Protein AF-A0A7S3S268-F1 (afdb_monomer_lite)

pLDDT: mean 83.92, std 12.02, range [47.25, 96.81]

InterPro domains:
  IPR028941 WHIM2 domain [PF15613] (104-173)

Foldseek 3Di:
DVLVVLQVVLLVQLVVCLVVLDLVSLVVSLVSNVVSPQKDWACQPDDPRDHIHIDGDPSSVSSVVSNVVVVVVVVVVVVVVVVVVVVVVVVVVVVVVLVVPPQPPDWLFAAPQRKTWGAGSVCNLWIKIQHHPDPPDGIDIDNDLVVLVVVLVPQPLPDPPDRSVSSSVSSVVSSVVNNVSSVVVVVVVD

Secondary structure (DSSP, 8-state):
-HHHHHHHHHHHHHHHHHHH--HHHHHHHHHHHHHTTSEEEEPPSSTTS-S-EEEE-HHHHHHHHHHHHHHHHHHHHHHHHHHHHHHHHHHHHHHHHHHHS----S-SEE-TT--EEEEETTEEEEEEEEPPTTS---EEEE-SHHHHHHHHHHS---STT-HHHHHHHHHHHHHHHHHHHHHHHHHH--

Radius of gyration: 38.04 Å; chains: 1; bounding box: 72×36×110 Å

Structure (mmCIF, N/CA/C/O backbone):
data_AF-A0A7S3S268-F1
#
_entry.id   AF-A0A7S3S268-F1
#
loop_
_atom_site.group_PDB
_atom_site.id
_atom_site.type_symbol
_atom_site.label_atom_id
_atom_site.label_alt_id
_atom_site.label_comp_id
_atom_site.label_asym_id
_atom_site.label_entity_id
_atom_site.label_seq_id
_atom_site.pdbx_PDB_ins_code
_atom_site.Cartn_x
_atom_site.Cartn_y
_atom_site.Cartn_z
_atom_site.occupancy
_atom_site.B_iso_or_equiv
_atom_site.auth_seq_id
_atom_site.auth_comp_id
_atom_site.auth_asym_id
_atom_site.auth_atom_id
_atom_site.pdbx_PDB_model_num
ATOM 1 N N . GLU A 1 1 ? 35.473 -2.134 -45.781 1.00 65.00 1 GLU A N 1
ATOM 2 C CA . GLU A 1 1 ? 35.892 -2.915 -44.596 1.00 65.00 1 GLU A CA 1
ATOM 3 C C . GLU A 1 1 ? 35.549 -2.265 -43.249 1.00 65.00 1 GLU A C 1
ATOM 5 O O . GLU A 1 1 ? 34.691 -2.787 -42.552 1.00 65.00 1 GLU A O 1
ATOM 10 N N . ALA A 1 2 ? 36.105 -1.102 -42.879 1.00 81.56 2 ALA A N 1
ATOM 11 C CA . ALA A 1 2 ? 35.868 -0.517 -41.543 1.00 81.56 2 ALA A CA 1
ATOM 12 C C . ALA A 1 2 ? 34.413 -0.067 -41.257 1.00 81.56 2 ALA A C 1
ATOM 14 O O . ALA A 1 2 ? 33.985 -0.044 -40.106 1.00 81.56 2 ALA A O 1
ATOM 15 N N . ALA A 1 3 ? 33.636 0.325 -42.273 1.00 82.88 3 ALA A N 1
ATOM 16 C CA . ALA A 1 3 ? 32.219 0.685 -42.104 1.00 82.88 3 ALA A CA 1
ATOM 17 C C . ALA A 1 3 ? 31.322 -0.550 -41.907 1.00 82.88 3 ALA A C 1
ATOM 19 O O . ALA A 1 3 ? 30.447 -0.560 -41.048 1.00 82.88 3 ALA A O 1
ATOM 20 N N . GLU A 1 4 ? 31.599 -1.616 -42.649 1.00 86.69 4 GLU A N 1
ATOM 21 C CA . GLU A 1 4 ? 30.878 -2.886 -42.574 1.00 86.69 4 GLU A CA 1
ATOM 22 C C . GLU A 1 4 ? 31.137 -3.604 -41.245 1.00 86.69 4 GLU A C 1
ATOM 24 O O . GLU A 1 4 ? 30.200 -4.041 -40.584 1.00 86.69 4 GLU A O 1
ATOM 29 N N . GLN A 1 5 ? 32.389 -3.603 -40.773 1.00 90.44 5 GLN A N 1
ATOM 30 C CA . GLN A 1 5 ? 32.728 -4.101 -39.437 1.00 90.44 5 GLN A CA 1
ATOM 31 C C . GLN A 1 5 ? 32.036 -3.306 -38.321 1.00 90.44 5 GLN A C 1
ATOM 33 O O . GLN A 1 5 ? 31.611 -3.893 -37.326 1.00 90.44 5 GLN A O 1
ATOM 38 N N . ARG A 1 6 ? 31.899 -1.978 -38.464 1.00 90.62 6 ARG A N 1
ATOM 39 C CA . ARG A 1 6 ? 31.144 -1.151 -37.505 1.00 90.62 6 ARG A CA 1
ATOM 40 C C . ARG A 1 6 ? 29.665 -1.530 -37.483 1.00 90.62 6 ARG A C 1
ATOM 42 O O . ARG A 1 6 ? 29.115 -1.738 -36.406 1.00 90.62 6 ARG A O 1
ATOM 49 N N . ARG A 1 7 ? 29.057 -1.711 -38.656 1.00 90.88 7 ARG A N 1
ATOM 50 C CA . ARG A 1 7 ? 27.656 -2.128 -38.792 1.00 90.88 7 ARG A CA 1
ATOM 51 C C . ARG A 1 7 ? 27.403 -3.525 -38.213 1.00 90.88 7 ARG A C 1
ATOM 53 O O . ARG A 1 7 ? 26.459 -3.716 -37.453 1.00 90.88 7 ARG A O 1
ATOM 60 N N . ALA A 1 8 ? 28.288 -4.486 -38.479 1.00 92.88 8 ALA A N 1
ATOM 61 C CA . ALA A 1 8 ? 28.198 -5.832 -37.911 1.00 92.88 8 ALA A CA 1
ATOM 62 C C . ALA A 1 8 ? 28.282 -5.820 -36.372 1.00 92.88 8 ALA A C 1
ATOM 64 O O . ALA A 1 8 ? 27.486 -6.476 -35.702 1.00 92.88 8 ALA A O 1
ATOM 65 N N . LYS A 1 9 ? 29.193 -5.018 -35.800 1.00 94.38 9 LYS A N 1
ATOM 66 C CA . LYS A 1 9 ? 29.298 -4.834 -34.342 1.00 94.38 9 LYS A CA 1
ATOM 67 C C . LYS A 1 9 ? 28.040 -4.204 -33.745 1.00 94.38 9 LY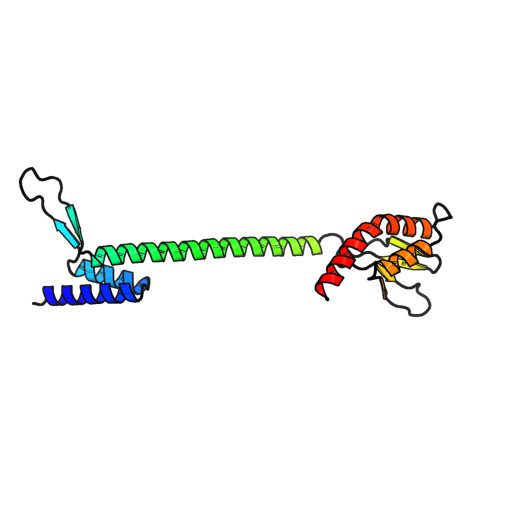S A C 1
ATOM 69 O O . LYS A 1 9 ? 27.576 -4.666 -32.708 1.00 94.38 9 LYS A O 1
ATOM 74 N N . ALA A 1 10 ? 27.479 -3.188 -34.398 1.00 93.25 10 ALA A N 1
ATOM 75 C CA . ALA A 1 10 ? 26.243 -2.554 -33.952 1.00 93.25 10 ALA A CA 1
ATOM 76 C C . ALA A 1 10 ? 25.043 -3.514 -34.0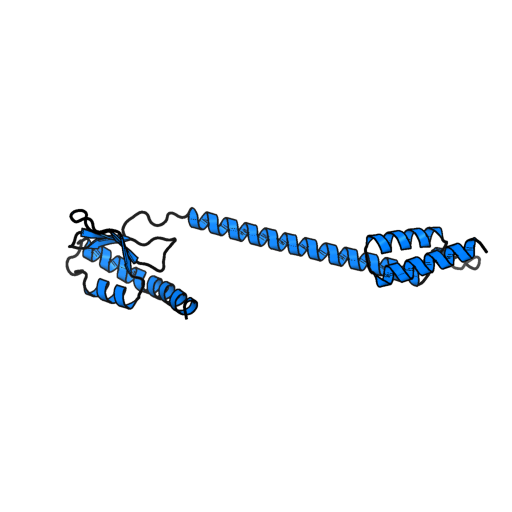13 1.00 93.25 10 ALA A C 1
ATOM 78 O O . ALA A 1 10 ? 24.255 -3.571 -33.074 1.00 93.25 10 ALA A O 1
ATOM 79 N N . THR A 1 11 ? 24.955 -4.333 -35.064 1.00 95.56 11 THR A N 1
ATOM 80 C CA . THR A 1 11 ? 23.927 -5.381 -35.187 1.00 95.56 11 THR A CA 1
ATOM 81 C C . THR A 1 11 ? 24.044 -6.401 -34.054 1.00 95.56 11 THR A C 1
ATOM 83 O O . THR A 1 11 ? 23.059 -6.703 -33.388 1.00 95.56 11 THR A O 1
ATOM 86 N N . ALA A 1 12 ? 25.257 -6.893 -33.777 1.00 95.62 12 ALA A N 1
ATOM 87 C CA . ALA A 1 12 ? 25.496 -7.824 -32.676 1.00 95.62 12 ALA A CA 1
ATOM 88 C C . ALA A 1 12 ? 25.131 -7.212 -31.311 1.00 95.62 12 ALA A C 1
ATOM 90 O O . ALA A 1 12 ? 24.536 -7.891 -30.478 1.00 95.62 12 ALA A O 1
ATOM 91 N N . ALA A 1 13 ? 25.431 -5.925 -31.102 1.00 95.12 13 ALA A N 1
ATOM 92 C CA . ALA A 1 13 ? 25.051 -5.204 -29.890 1.00 95.12 13 ALA A CA 1
ATOM 93 C C . ALA A 1 13 ? 23.525 -5.067 -29.744 1.00 95.12 13 ALA A C 1
ATOM 95 O O . ALA A 1 13 ? 23.011 -5.269 -28.648 1.00 95.12 13 ALA A O 1
ATOM 96 N N . LEU A 1 14 ? 22.794 -4.786 -30.832 1.00 95.56 14 LEU A N 1
ATOM 97 C CA . LEU A 1 14 ? 21.326 -4.744 -30.825 1.00 95.56 14 LEU A CA 1
ATOM 98 C C . LEU A 1 14 ? 20.725 -6.102 -30.457 1.00 95.56 14 LEU A C 1
ATOM 100 O O . LEU A 1 14 ? 19.856 -6.172 -29.593 1.00 95.56 14 LEU A O 1
ATOM 104 N N . LEU A 1 15 ? 21.209 -7.183 -31.074 1.00 96.44 15 LEU A N 1
ATOM 105 C CA . LEU A 1 15 ? 20.720 -8.535 -30.796 1.00 96.44 15 LEU A CA 1
ATOM 106 C C . LEU A 1 15 ? 21.022 -8.972 -29.355 1.00 96.44 15 LEU A C 1
ATOM 108 O O . LEU A 1 15 ? 20.175 -9.591 -28.715 1.00 96.44 15 LEU A O 1
ATOM 112 N N . ALA A 1 16 ? 22.196 -8.615 -28.827 1.00 95.69 16 ALA A N 1
ATOM 113 C CA . ALA A 1 16 ? 22.546 -8.865 -27.431 1.00 95.69 16 ALA A CA 1
ATOM 114 C C . ALA A 1 16 ? 21.671 -8.050 -26.462 1.00 95.69 16 ALA A C 1
ATOM 116 O O . ALA A 1 16 ? 21.170 -8.595 -25.487 1.00 95.69 16 ALA A O 1
ATOM 117 N N . ALA A 1 17 ? 21.421 -6.769 -26.743 1.00 95.31 17 ALA A N 1
ATOM 118 C CA . ALA A 1 17 ? 20.554 -5.944 -25.902 1.00 95.31 17 ALA A CA 1
ATOM 119 C C . ALA A 1 17 ? 19.082 -6.397 -25.947 1.00 95.31 17 ALA A C 1
ATOM 121 O O . ALA A 1 17 ? 18.369 -6.322 -24.949 1.00 95.31 17 ALA A O 1
ATOM 122 N N . LEU A 1 18 ? 18.619 -6.911 -27.091 1.00 95.12 18 LEU A N 1
ATOM 123 C CA . LEU A 1 18 ? 17.275 -7.475 -27.244 1.00 95.12 18 LEU A CA 1
ATOM 124 C C . LEU A 1 18 ? 17.066 -8.765 -26.440 1.00 95.12 18 LEU A C 1
ATOM 126 O O . LEU A 1 18 ? 15.929 -9.057 -26.063 1.00 95.12 18 LEU A O 1
ATOM 130 N N . SER A 1 19 ? 18.128 -9.534 -26.178 1.00 95.12 19 SER A N 1
ATOM 131 C CA . SER A 1 19 ? 18.031 -10.761 -25.381 1.00 95.12 19 SER A CA 1
ATOM 132 C C . SER A 1 19 ? 18.018 -10.486 -23.877 1.00 95.12 19 SER A C 1
ATOM 134 O O . SER A 1 19 ? 17.308 -11.181 -23.153 1.00 95.12 19 SER A O 1
ATOM 136 N N . THR A 1 20 ? 18.737 -9.460 -23.408 1.00 93.25 20 THR A N 1
ATOM 137 C CA . THR A 1 20 ? 18.761 -9.061 -21.988 1.00 93.25 20 THR A CA 1
ATOM 138 C C . THR A 1 20 ? 17.598 -8.150 -21.607 1.00 93.25 20 THR A C 1
ATOM 140 O O . THR A 1 20 ? 17.160 -8.173 -20.461 1.00 93.25 20 THR A O 1
ATOM 143 N N . ARG A 1 21 ? 17.079 -7.368 -22.565 1.00 91.19 21 ARG A N 1
ATOM 144 C CA . ARG A 1 21 ? 15.997 -6.379 -22.388 1.00 91.19 21 ARG A CA 1
ATOM 145 C C . ARG A 1 21 ? 16.255 -5.331 -21.304 1.00 91.19 21 ARG A C 1
ATOM 147 O O . ARG A 1 21 ? 15.328 -4.704 -20.803 1.00 91.19 21 ARG A O 1
ATOM 154 N N . GLU A 1 22 ? 17.511 -5.087 -20.961 1.00 93.94 22 GLU A N 1
ATOM 155 C CA . GLU A 1 22 ? 17.851 -4.042 -20.001 1.00 93.94 22 GLU A CA 1
ATOM 156 C C . GLU A 1 22 ? 17.777 -2.655 -20.658 1.00 93.94 22 GLU A C 1
ATOM 158 O O . GLU A 1 22 ? 18.400 -2.423 -21.698 1.00 93.94 22 GLU A O 1
ATOM 163 N N . GLU A 1 23 ? 17.066 -1.706 -20.031 1.00 92.62 23 GLU A N 1
ATOM 164 C CA . GLU A 1 23 ? 16.844 -0.354 -20.577 1.00 92.62 23 GLU A CA 1
ATOM 165 C C . GLU A 1 23 ? 18.158 0.335 -20.985 1.00 92.62 23 GLU A C 1
ATOM 167 O O . GLU A 1 23 ? 18.275 0.865 -22.093 1.00 92.62 23 GLU A O 1
ATOM 172 N N . GLY A 1 24 ? 19.168 0.296 -20.109 1.00 92.88 24 GLY A N 1
ATOM 173 C CA . GLY A 1 24 ? 20.466 0.923 -20.364 1.00 92.88 24 GLY A CA 1
ATOM 174 C C . GLY A 1 24 ? 21.220 0.290 -21.536 1.00 92.88 24 GLY A C 1
ATOM 175 O O . GLY A 1 24 ? 21.815 1.005 -22.344 1.00 92.88 24 GLY A O 1
ATOM 176 N N . GLN A 1 25 ? 21.156 -1.039 -21.670 1.00 94.62 25 GLN A N 1
ATOM 177 C CA . GLN A 1 25 ? 21.812 -1.763 -22.761 1.00 94.62 25 GLN A CA 1
ATOM 178 C C . GLN A 1 25 ? 21.106 -1.516 -24.099 1.00 94.62 25 GLN A C 1
ATOM 180 O O . GLN A 1 25 ? 21.774 -1.269 -25.103 1.00 94.62 25 GLN A O 1
ATOM 185 N N . LEU A 1 26 ? 19.768 -1.506 -24.110 1.00 95.00 26 LEU A N 1
ATOM 186 C CA . LEU A 1 26 ? 18.964 -1.170 -25.289 1.00 95.00 26 LEU A CA 1
ATOM 187 C C . LEU A 1 26 ? 19.243 0.258 -25.767 1.00 95.00 26 LEU A C 1
ATOM 189 O O . LEU A 1 26 ? 19.517 0.463 -26.948 1.00 95.00 26 LEU A O 1
ATOM 193 N N . ALA A 1 27 ? 19.242 1.241 -24.862 1.00 96.25 27 ALA A N 1
ATOM 194 C CA . ALA A 1 27 ? 19.521 2.634 -25.208 1.00 96.25 27 ALA A CA 1
ATOM 195 C C . ALA A 1 27 ? 20.939 2.823 -25.782 1.00 96.25 27 ALA A C 1
ATOM 197 O O . ALA A 1 27 ? 21.116 3.508 -26.794 1.00 96.25 27 ALA A O 1
ATOM 198 N N . ALA A 1 28 ? 21.945 2.180 -25.179 1.00 95.50 28 ALA A N 1
ATOM 199 C CA . ALA A 1 28 ? 23.322 2.229 -25.664 1.00 95.50 28 ALA A CA 1
ATOM 200 C C . ALA A 1 28 ? 23.479 1.554 -27.040 1.00 95.50 28 ALA A C 1
ATOM 202 O O . ALA A 1 28 ? 24.132 2.109 -27.927 1.00 95.50 28 ALA A O 1
ATOM 203 N N . ALA A 1 29 ? 22.853 0.389 -27.246 1.00 96.12 29 ALA A N 1
ATOM 204 C CA . ALA A 1 29 ? 22.900 -0.337 -28.515 1.00 96.12 29 ALA A CA 1
ATOM 205 C C . ALA A 1 29 ? 22.188 0.416 -29.653 1.00 96.12 29 ALA A C 1
ATOM 207 O O . ALA A 1 29 ? 22.707 0.461 -30.768 1.00 96.12 29 ALA A O 1
ATOM 208 N N . ILE A 1 30 ? 21.049 1.062 -29.372 1.00 96.50 30 ILE A N 1
ATOM 209 C CA . ILE A 1 30 ? 20.330 1.925 -30.326 1.00 96.50 30 ILE A CA 1
ATOM 210 C C . ILE A 1 30 ? 21.212 3.098 -30.765 1.00 96.50 30 ILE A C 1
ATOM 212 O O . ILE A 1 30 ? 21.389 3.307 -31.963 1.00 96.50 30 ILE A O 1
ATOM 216 N N . SER A 1 31 ? 21.822 3.814 -29.815 1.00 96.12 31 SER A N 1
ATOM 217 C CA . SER A 1 31 ? 22.717 4.944 -30.113 1.00 96.12 31 SER A CA 1
ATOM 218 C C . SER A 1 31 ? 23.917 4.516 -30.971 1.00 96.12 31 SER A C 1
ATOM 220 O O . SER A 1 31 ? 24.248 5.152 -31.975 1.00 96.12 31 SER A O 1
ATOM 222 N N . LEU A 1 32 ? 24.524 3.368 -30.644 1.00 94.44 32 LEU A N 1
ATOM 223 C CA . LEU A 1 32 ? 25.610 2.790 -31.436 1.00 94.44 32 LEU A CA 1
ATOM 224 C C . LEU A 1 32 ? 25.163 2.424 -32.863 1.00 94.44 32 LEU A C 1
ATOM 226 O O . LEU A 1 32 ? 25.921 2.625 -33.817 1.00 94.44 32 LEU A O 1
ATOM 230 N N . ALA A 1 33 ? 23.951 1.891 -33.024 1.00 92.94 33 ALA A N 1
ATOM 231 C CA . ALA A 1 33 ? 23.393 1.519 -34.319 1.00 92.94 33 ALA A CA 1
ATOM 232 C C . ALA A 1 33 ? 23.065 2.735 -35.194 1.00 92.94 33 ALA A C 1
ATOM 234 O O . ALA A 1 33 ? 23.399 2.738 -36.382 1.00 92.94 33 ALA A O 1
ATOM 235 N N . GLU A 1 34 ? 22.504 3.796 -34.615 1.00 94.25 34 GLU A N 1
ATOM 236 C CA . GLU A 1 34 ? 22.263 5.065 -35.310 1.00 94.25 34 GLU A CA 1
ATOM 237 C C . GLU A 1 34 ? 23.575 5.679 -35.817 1.00 94.25 34 GLU A C 1
ATOM 239 O O . GLU A 1 34 ? 23.687 6.015 -36.998 1.00 94.25 34 GLU A O 1
ATOM 244 N N . ALA A 1 35 ? 24.616 5.701 -34.977 1.00 92.44 35 ALA A N 1
ATOM 245 C CA . ALA A 1 35 ? 25.960 6.138 -35.365 1.00 92.44 35 ALA A CA 1
ATOM 246 C C . ALA A 1 35 ? 26.630 5.224 -36.415 1.00 92.44 35 ALA A C 1
ATOM 248 O O . ALA A 1 35 ? 27.582 5.630 -37.086 1.00 92.44 35 ALA A O 1
ATOM 249 N N . SER A 1 36 ? 26.135 3.992 -36.571 1.00 92.56 36 SER A N 1
ATOM 250 C CA . SER A 1 36 ? 26.640 2.982 -37.512 1.00 92.56 36 SER A CA 1
ATOM 251 C C . SER A 1 36 ? 25.770 2.828 -38.764 1.00 92.56 36 SER A C 1
ATOM 253 O O . SER A 1 36 ? 25.877 1.815 -39.456 1.00 92.56 36 SER A O 1
ATOM 255 N N . LEU A 1 37 ? 24.941 3.833 -39.080 1.00 89.88 37 LEU A N 1
ATOM 256 C CA . LEU A 1 37 ? 24.119 3.899 -40.296 1.00 89.88 37 LEU A CA 1
ATOM 257 C C . LEU A 1 37 ? 23.054 2.789 -40.395 1.00 89.88 37 LEU A C 1
ATOM 259 O O . LEU A 1 37 ? 22.706 2.347 -41.488 1.00 89.88 37 LEU A O 1
ATOM 263 N N . HIS A 1 38 ? 22.501 2.347 -39.261 1.00 88.88 38 HIS A N 1
ATOM 264 C CA . HIS A 1 38 ? 21.286 1.514 -39.231 1.00 88.88 38 HIS A CA 1
ATOM 265 C C . HIS A 1 38 ? 19.994 2.306 -39.475 1.00 88.88 38 HIS A C 1
ATOM 267 O O . HIS A 1 38 ? 18.898 1.752 -39.412 1.00 88.88 38 HIS A O 1
ATOM 273 N N . THR A 1 39 ? 20.120 3.602 -39.739 1.00 91.81 39 THR A N 1
ATOM 274 C CA . THR A 1 39 ? 19.031 4.515 -40.058 1.00 91.81 39 THR A CA 1
ATOM 275 C C . THR A 1 39 ? 19.506 5.489 -41.127 1.00 91.81 39 THR A C 1
ATOM 277 O O . THR A 1 39 ? 20.698 5.784 -41.228 1.00 91.81 39 THR A O 1
ATOM 280 N N . GLY A 1 40 ? 18.574 6.026 -41.904 1.00 88.25 40 GLY A N 1
ATOM 281 C CA . GLY A 1 40 ? 18.866 7.082 -42.864 1.00 88.25 40 GLY A CA 1
ATOM 282 C C . GLY A 1 40 ? 17.604 7.609 -43.525 1.00 88.25 40 GLY A C 1
ATOM 283 O O . GLY A 1 40 ? 16.492 7.346 -43.069 1.00 88.25 40 GLY A O 1
ATOM 284 N N . VAL A 1 41 ? 17.780 8.346 -44.616 1.00 88.81 41 VAL A N 1
ATOM 285 C CA . VAL A 1 41 ? 16.686 8.864 -45.438 1.00 88.81 41 VAL A CA 1
ATOM 286 C C . VAL A 1 41 ? 16.832 8.274 -46.837 1.00 88.81 41 VAL A C 1
ATOM 288 O O . VAL A 1 41 ? 17.905 8.355 -47.428 1.00 88.81 41 VAL A O 1
ATOM 291 N N . LEU A 1 42 ? 15.777 7.631 -47.336 1.00 82.69 42 LEU A N 1
ATOM 292 C CA . LEU A 1 42 ? 15.684 7.210 -48.730 1.00 82.69 42 LEU A CA 1
ATOM 293 C C . LEU A 1 42 ? 15.280 8.432 -49.551 1.00 82.69 42 LEU A C 1
ATOM 295 O O . LEU A 1 42 ? 14.204 8.999 -49.328 1.00 82.69 42 LEU A O 1
ATOM 299 N N . GLU A 1 43 ? 16.152 8.847 -50.465 1.00 78.88 43 GLU A N 1
ATOM 300 C CA . GLU A 1 43 ? 15.842 9.909 -51.417 1.00 78.88 43 GLU A CA 1
ATOM 301 C C . GLU A 1 43 ? 14.693 9.480 -52.339 1.00 78.88 43 GLU A C 1
ATOM 303 O O . GLU A 1 43 ? 14.503 8.294 -52.625 1.00 78.88 43 GLU A O 1
ATOM 308 N N . ALA A 1 44 ? 13.894 10.455 -52.771 1.00 73.00 44 ALA A N 1
ATOM 309 C CA . ALA A 1 44 ? 12.838 10.226 -53.746 1.00 73.00 44 ALA A CA 1
ATOM 310 C C . ALA A 1 44 ? 13.467 9.696 -55.040 1.00 73.00 44 ALA A C 1
ATOM 312 O O . ALA A 1 44 ? 14.358 10.328 -55.599 1.00 73.00 44 ALA A O 1
ATOM 313 N N . ALA A 1 45 ? 13.020 8.523 -55.493 1.00 67.19 45 ALA A N 1
ATOM 314 C CA . ALA A 1 45 ? 13.684 7.792 -56.569 1.00 67.19 45 ALA A CA 1
ATOM 315 C C . ALA A 1 45 ? 13.690 8.536 -57.921 1.00 67.19 45 ALA A C 1
ATOM 317 O O . ALA A 1 45 ? 14.560 8.258 -58.737 1.00 67.19 45 ALA A O 1
ATOM 318 N N . GLU A 1 46 ? 12.763 9.479 -58.147 1.00 70.31 46 GLU A N 1
ATOM 319 C CA . GLU A 1 46 ? 12.650 10.304 -59.362 1.00 70.31 46 GLU A CA 1
ATOM 320 C C . GLU A 1 46 ? 11.914 11.632 -59.072 1.00 70.31 46 GLU A C 1
ATOM 322 O O . GLU A 1 46 ? 11.176 11.733 -58.082 1.00 70.31 46 GLU A O 1
ATOM 327 N N . GLU A 1 47 ? 12.065 12.635 -59.955 1.00 56.91 47 GLU A N 1
ATOM 328 C CA . GLU A 1 47 ? 11.268 13.875 -59.959 1.00 56.91 47 GLU A CA 1
ATOM 329 C C . GLU A 1 47 ? 9.765 13.538 -60.029 1.00 56.91 47 GLU A C 1
ATOM 331 O O . GLU A 1 47 ? 9.226 13.201 -61.079 1.00 56.91 47 GLU A O 1
ATOM 336 N N . GLY A 1 48 ? 9.087 13.600 -58.877 1.00 64.25 48 GLY A N 1
ATOM 337 C CA . GLY A 1 48 ? 7.661 13.280 -58.726 1.00 64.25 48 GLY A CA 1
ATOM 338 C C . GLY A 1 48 ? 7.354 12.163 -57.722 1.00 64.25 48 GLY A C 1
ATOM 339 O O . GLY A 1 48 ? 6.198 12.001 -57.327 1.00 64.25 48 GLY A O 1
ATOM 340 N N . SER A 1 49 ? 8.362 11.429 -57.239 1.00 61.59 49 SER A N 1
ATOM 341 C CA . SER A 1 49 ? 8.173 10.306 -56.311 1.00 61.59 49 SER A CA 1
ATOM 342 C C . SER A 1 49 ? 8.197 10.728 -54.832 1.00 61.59 49 SER A C 1
ATOM 344 O O . SER A 1 49 ? 9.080 10.339 -54.081 1.00 61.59 49 SER A O 1
ATOM 346 N N . GLY A 1 50 ? 7.201 11.512 -54.400 1.00 69.38 50 GLY A N 1
ATOM 347 C CA . GLY A 1 50 ? 6.899 11.797 -52.983 1.00 69.38 50 GLY A CA 1
ATOM 348 C C . GLY A 1 50 ? 8.025 12.424 -52.130 1.00 69.38 50 GLY A C 1
ATOM 349 O O . GLY A 1 50 ? 9.137 12.652 -52.593 1.00 69.38 50 GLY A O 1
ATOM 350 N N . PRO A 1 51 ? 7.752 12.763 -50.856 1.00 77.31 51 PRO A N 1
ATOM 351 C CA . PRO A 1 51 ? 8.788 13.240 -49.944 1.00 77.31 51 PRO A CA 1
ATOM 352 C C . PRO A 1 51 ? 9.722 12.097 -49.525 1.00 77.31 51 PRO A C 1
ATOM 354 O O . PRO A 1 51 ? 9.290 10.948 -49.385 1.00 77.31 51 PRO A O 1
ATOM 357 N N . ALA A 1 52 ? 10.990 12.435 -49.281 1.00 81.69 52 ALA A N 1
ATOM 358 C CA . ALA A 1 52 ? 12.003 11.511 -48.784 1.00 81.69 52 ALA A CA 1
ATOM 359 C C . ALA A 1 52 ? 11.530 10.808 -47.498 1.00 81.69 52 ALA A C 1
ATOM 361 O O . ALA A 1 52 ? 10.954 11.441 -46.607 1.00 81.69 52 ALA A O 1
ATOM 362 N N . ARG A 1 53 ? 11.743 9.491 -47.409 1.00 83.44 53 ARG A N 1
ATOM 363 C CA . ARG A 1 53 ? 11.212 8.667 -46.310 1.00 83.44 53 ARG A CA 1
ATOM 364 C C . ARG A 1 53 ? 12.338 8.204 -45.391 1.00 83.44 53 ARG A C 1
ATOM 366 O O . ARG A 1 53 ? 13.348 7.709 -45.892 1.00 83.44 53 ARG A O 1
ATOM 373 N N . PRO A 1 54 ? 12.190 8.317 -44.062 1.00 88.62 54 PRO A N 1
ATOM 374 C CA . PRO A 1 54 ? 13.154 7.729 -43.148 1.00 88.62 54 PRO A CA 1
ATOM 375 C C . PRO A 1 54 ? 13.106 6.201 -43.256 1.00 88.62 54 PRO A C 1
ATOM 377 O O . PRO A 1 54 ? 12.031 5.613 -43.375 1.00 88.62 54 PRO A O 1
ATOM 380 N N . TRP A 1 55 ? 14.268 5.561 -43.193 1.00 92.50 55 TRP A N 1
ATOM 381 C CA . TRP A 1 55 ? 14.398 4.109 -43.114 1.00 92.50 55 TRP A CA 1
ATOM 382 C C . TRP A 1 55 ? 15.230 3.725 -41.894 1.00 92.50 55 TRP A C 1
ATOM 384 O O . TRP A 1 55 ? 16.088 4.489 -41.445 1.00 92.50 55 TRP A O 1
ATOM 394 N N . ALA A 1 56 ? 14.976 2.533 -41.368 1.00 92.94 56 ALA A N 1
ATOM 395 C CA . ALA A 1 56 ? 15.742 1.916 -40.297 1.00 92.94 56 ALA A CA 1
ATOM 396 C C . ALA A 1 56 ? 15.785 0.401 -40.519 1.00 92.94 56 ALA A C 1
ATOM 398 O O . ALA A 1 56 ? 14.900 -0.147 -41.173 1.00 92.94 56 ALA A O 1
ATOM 399 N N . THR A 1 57 ? 16.808 -0.269 -39.995 1.00 94.25 57 THR A N 1
ATOM 400 C CA . THR A 1 57 ? 16.864 -1.738 -40.009 1.00 94.25 57 THR A CA 1
ATOM 401 C C . THR A 1 57 ? 15.860 -2.345 -39.030 1.00 94.25 57 THR A C 1
ATOM 403 O O . THR A 1 57 ? 15.559 -1.742 -37.995 1.00 94.25 57 THR A O 1
ATOM 406 N N . ASP A 1 58 ? 15.409 -3.568 -39.303 1.00 94.75 58 ASP A N 1
ATOM 407 C CA . ASP A 1 58 ? 14.430 -4.275 -38.471 1.00 94.75 58 ASP A CA 1
ATOM 408 C C . ASP A 1 58 ? 14.908 -4.447 -37.024 1.00 94.75 58 ASP A C 1
ATOM 410 O O . ASP A 1 58 ? 14.138 -4.248 -36.088 1.00 94.75 58 ASP A O 1
ATOM 414 N N . GLU A 1 59 ? 16.200 -4.710 -36.808 1.00 93.88 59 GLU A N 1
ATOM 415 C CA . GLU A 1 59 ? 16.778 -4.853 -35.467 1.00 93.88 59 GLU A CA 1
ATOM 416 C C . GLU A 1 59 ? 16.731 -3.539 -34.675 1.00 93.88 59 GLU A C 1
ATOM 418 O O . GLU A 1 59 ? 16.528 -3.548 -33.461 1.00 93.88 59 GLU A O 1
ATOM 423 N N . LEU A 1 60 ? 16.885 -2.397 -35.357 1.00 93.88 60 LEU A N 1
ATOM 424 C CA . LEU A 1 60 ? 16.823 -1.074 -34.735 1.00 93.88 60 LEU A CA 1
ATOM 425 C C . LEU A 1 60 ? 15.375 -0.719 -34.379 1.00 93.88 60 LEU A C 1
ATOM 427 O O . LEU A 1 60 ? 15.116 -0.189 -33.299 1.00 93.88 60 LEU A O 1
ATOM 431 N N . LEU A 1 61 ? 14.426 -1.047 -35.260 1.00 95.56 61 LEU A N 1
ATOM 432 C CA . LEU A 1 61 ? 12.995 -0.895 -34.990 1.00 95.56 61 LEU A CA 1
ATOM 433 C C . LEU A 1 61 ? 12.550 -1.784 -33.821 1.00 95.56 61 LEU A C 1
ATOM 435 O O . LEU A 1 61 ? 11.871 -1.303 -32.911 1.00 95.56 61 LEU A O 1
ATOM 439 N N . ALA A 1 62 ? 12.987 -3.046 -33.797 1.00 94.62 62 ALA A N 1
ATOM 440 C CA . ALA A 1 62 ? 12.706 -3.981 -32.713 1.00 94.62 62 ALA A CA 1
ATOM 441 C C . ALA A 1 62 ? 13.282 -3.491 -31.376 1.00 94.62 62 ALA A C 1
ATOM 443 O O . ALA A 1 62 ? 12.572 -3.489 -30.371 1.00 94.62 62 ALA A O 1
ATOM 444 N N . ALA A 1 63 ? 14.533 -3.018 -31.359 1.00 93.75 63 ALA A N 1
ATOM 445 C CA . ALA A 1 63 ? 15.160 -2.487 -30.150 1.00 93.75 63 ALA A CA 1
ATOM 446 C C . ALA A 1 63 ? 14.451 -1.230 -29.625 1.00 93.75 63 ALA A C 1
ATOM 448 O O . ALA A 1 63 ? 14.212 -1.126 -28.422 1.00 93.75 63 ALA A O 1
ATOM 449 N N . ARG A 1 64 ? 14.055 -0.300 -30.507 1.00 96.81 64 ARG A N 1
ATOM 450 C CA . ARG A 1 64 ? 13.269 0.888 -30.124 1.00 96.81 64 ARG A CA 1
ATOM 451 C C . ARG A 1 64 ? 11.919 0.502 -29.521 1.00 96.81 64 ARG A C 1
ATOM 453 O O . ARG A 1 64 ? 11.563 1.000 -28.456 1.00 96.81 64 ARG A O 1
ATOM 460 N N . SER A 1 65 ? 11.205 -0.426 -30.156 1.00 96.44 65 SER A N 1
ATOM 461 C CA . SER A 1 65 ? 9.921 -0.921 -29.649 1.00 96.44 65 SER A CA 1
ATOM 462 C C . SER A 1 65 ? 10.064 -1.606 -28.284 1.00 96.44 65 SER A C 1
ATOM 464 O O . SER A 1 65 ? 9.259 -1.361 -27.383 1.00 96.44 65 SER A O 1
ATOM 466 N N . ALA A 1 66 ? 11.116 -2.412 -28.097 1.00 95.12 66 ALA A N 1
ATOM 467 C CA . ALA A 1 66 ? 11.422 -3.042 -26.815 1.00 95.12 66 ALA A CA 1
ATOM 468 C C . ALA A 1 66 ? 11.720 -1.997 -25.726 1.00 95.12 66 ALA A C 1
ATOM 470 O O . ALA A 1 66 ? 11.147 -2.069 -24.642 1.00 95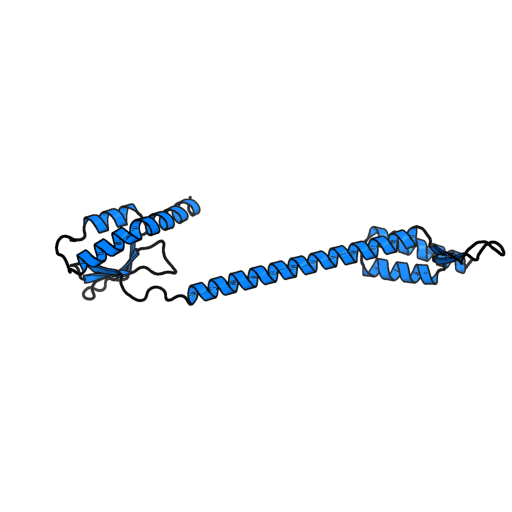.12 66 ALA A O 1
ATOM 471 N N . LEU A 1 67 ? 12.531 -0.978 -26.029 1.00 96.44 67 LEU A N 1
ATOM 472 C CA . LEU A 1 67 ? 12.844 0.109 -25.097 1.00 96.44 67 LEU A CA 1
ATOM 473 C C . LEU A 1 67 ? 11.585 0.871 -24.643 1.00 96.44 67 LEU A C 1
ATOM 475 O O . LEU A 1 67 ? 11.422 1.171 -23.460 1.00 96.44 67 LEU A O 1
ATOM 479 N N . GLU A 1 68 ? 10.668 1.169 -25.564 1.00 96.06 68 GLU A N 1
ATOM 480 C CA . GLU A 1 68 ? 9.386 1.805 -25.236 1.00 96.06 68 GLU A CA 1
ATOM 481 C C . GLU A 1 68 ? 8.471 0.903 -24.397 1.00 96.06 68 GLU A C 1
ATOM 483 O O . GLU A 1 68 ? 7.715 1.391 -23.552 1.00 96.06 68 GLU A O 1
ATOM 488 N N . ALA A 1 69 ? 8.497 -0.411 -24.625 1.00 94.19 69 ALA A N 1
ATOM 489 C CA . ALA A 1 69 ? 7.748 -1.365 -23.816 1.00 94.19 69 ALA A CA 1
ATOM 490 C C . ALA A 1 69 ? 8.275 -1.418 -22.373 1.00 94.19 69 ALA A C 1
ATOM 492 O O . ALA A 1 69 ? 7.468 -1.320 -21.447 1.00 94.19 69 ALA A O 1
ATOM 493 N N . GLU A 1 70 ? 9.597 -1.476 -22.183 1.00 93.88 70 GLU A N 1
ATOM 494 C CA . GLU A 1 70 ? 10.216 -1.493 -20.849 1.00 93.88 70 GLU A CA 1
ATOM 495 C C . GLU A 1 70 ? 9.986 -0.186 -20.081 1.00 93.88 70 GLU A C 1
ATOM 497 O O . GLU A 1 70 ? 9.655 -0.182 -18.897 1.00 93.88 70 GLU A O 1
ATOM 502 N N . ARG A 1 71 ? 10.037 0.965 -20.758 1.00 94.50 71 ARG A N 1
ATOM 503 C CA . ARG A 1 71 ? 9.703 2.243 -20.108 1.00 94.50 71 ARG A CA 1
ATOM 504 C C . ARG A 1 71 ? 8.252 2.300 -19.645 1.00 94.50 71 ARG A C 1
ATOM 506 O O . ARG A 1 71 ? 7.969 2.823 -18.566 1.00 94.50 71 ARG A O 1
ATOM 513 N N . ARG A 1 72 ? 7.323 1.760 -20.442 1.00 93.88 72 ARG A N 1
ATOM 514 C CA . ARG A 1 72 ? 5.902 1.687 -20.071 1.00 93.88 72 ARG A CA 1
ATOM 515 C C . ARG A 1 72 ? 5.658 0.710 -18.925 1.00 93.88 72 ARG A C 1
ATOM 517 O O . ARG A 1 72 ? 4.859 1.029 -18.048 1.00 93.88 72 ARG A O 1
ATOM 524 N N . SER A 1 73 ? 6.323 -0.446 -18.906 1.00 91.12 73 SER A N 1
ATOM 525 C CA . SER A 1 73 ? 6.212 -1.395 -17.790 1.00 91.12 73 SER A CA 1
ATOM 526 C C . SER A 1 73 ? 6.740 -0.766 -16.495 1.00 91.12 73 SER A C 1
ATOM 528 O O . SER A 1 73 ? 6.028 -0.750 -15.492 1.00 91.12 73 SER A O 1
ATOM 530 N N . ALA A 1 74 ? 7.911 -0.124 -16.540 1.00 90.38 74 ALA A N 1
ATOM 531 C CA . ALA A 1 74 ? 8.503 0.566 -15.397 1.00 90.38 74 ALA A CA 1
ATOM 532 C C . ALA A 1 74 ? 7.660 1.752 -14.896 1.00 90.38 74 ALA A C 1
ATOM 534 O O . ALA A 1 74 ? 7.663 2.054 -13.702 1.00 90.38 74 ALA A O 1
ATOM 535 N N . ALA A 1 75 ? 6.949 2.453 -15.785 1.00 91.12 75 ALA A N 1
ATOM 536 C CA . ALA A 1 75 ? 6.016 3.509 -15.396 1.00 91.12 75 ALA A CA 1
ATOM 537 C C . ALA A 1 75 ? 4.800 2.943 -14.643 1.00 91.12 75 ALA A C 1
ATOM 539 O O . ALA A 1 75 ? 4.478 3.444 -13.571 1.00 91.12 75 ALA A O 1
ATOM 540 N N . ARG A 1 76 ? 4.196 1.855 -15.143 1.00 92.25 76 ARG A N 1
ATOM 541 C CA . ARG A 1 76 ? 3.054 1.188 -14.486 1.00 92.25 76 ARG A CA 1
ATOM 542 C C . ARG A 1 76 ? 3.398 0.655 -13.100 1.00 92.25 76 ARG A C 1
ATOM 544 O O . ARG A 1 76 ? 2.592 0.771 -12.188 1.00 92.25 76 ARG A O 1
ATOM 551 N N . VAL A 1 77 ? 4.593 0.084 -12.931 1.00 89.19 77 VAL A N 1
ATOM 552 C CA . VAL A 1 77 ? 5.052 -0.393 -11.615 1.00 89.19 77 VAL A CA 1
ATOM 553 C C . VAL A 1 77 ? 5.183 0.768 -10.628 1.00 89.19 77 VAL A C 1
ATOM 555 O O . VAL A 1 77 ? 4.787 0.634 -9.476 1.00 89.19 77 VAL A O 1
ATOM 558 N N . ARG A 1 78 ? 5.707 1.918 -11.071 1.00 86.62 78 ARG A N 1
ATOM 559 C CA . ARG A 1 78 ? 5.822 3.114 -10.223 1.00 86.62 78 ARG A CA 1
ATOM 560 C C . ARG A 1 78 ? 4.466 3.700 -9.843 1.00 86.62 78 ARG A C 1
ATOM 562 O O . ARG A 1 78 ? 4.305 4.108 -8.702 1.00 86.62 78 ARG A O 1
ATOM 569 N N . GLU A 1 79 ? 3.525 3.733 -10.780 1.00 87.81 79 GLU A N 1
ATOM 570 C CA . GLU A 1 79 ? 2.147 4.171 -10.533 1.00 87.81 79 GLU A CA 1
ATOM 571 C C . GLU A 1 79 ? 1.469 3.271 -9.493 1.00 87.81 79 GLU A C 1
ATOM 573 O O . GLU A 1 79 ? 1.066 3.760 -8.445 1.00 87.81 79 GLU A O 1
ATOM 578 N N . ALA A 1 80 ? 1.500 1.949 -9.696 1.00 86.12 80 ALA A N 1
ATOM 579 C CA . ALA A 1 80 ? 0.933 0.989 -8.749 1.00 86.12 80 ALA A CA 1
ATOM 580 C C . ALA A 1 80 ? 1.582 1.059 -7.354 1.00 86.12 80 ALA A C 1
ATOM 582 O O . ALA A 1 80 ? 0.895 0.944 -6.343 1.00 86.12 80 ALA A O 1
ATOM 583 N N . ALA A 1 81 ? 2.901 1.273 -7.277 1.00 86.56 81 ALA A N 1
ATOM 584 C CA . ALA A 1 81 ? 3.587 1.473 -6.001 1.00 86.56 81 ALA A CA 1
ATOM 585 C C . ALA A 1 81 ? 3.167 2.784 -5.309 1.00 86.56 81 ALA A C 1
ATOM 587 O O . ALA A 1 81 ? 3.094 2.832 -4.083 1.00 86.56 81 ALA A O 1
ATOM 588 N N . GLY A 1 82 ? 2.890 3.839 -6.082 1.00 87.94 82 GLY A N 1
ATOM 589 C CA . GLY A 1 82 ? 2.349 5.099 -5.573 1.00 87.94 82 GLY A CA 1
ATOM 590 C C . GLY A 1 82 ? 0.938 4.937 -5.011 1.00 87.94 82 GLY A C 1
ATOM 591 O O . GLY A 1 82 ? 0.677 5.398 -3.902 1.00 87.94 82 GLY A O 1
ATOM 592 N N . ASP A 1 83 ? 0.070 4.225 -5.731 1.00 81.75 83 ASP A N 1
ATOM 593 C CA . ASP A 1 83 ? -1.293 3.918 -5.283 1.00 81.75 83 ASP A CA 1
ATOM 594 C C . ASP A 1 83 ? -1.278 3.084 -3.995 1.00 81.75 83 ASP A C 1
ATOM 596 O O . ASP A 1 83 ? -1.970 3.411 -3.034 1.00 81.75 83 ASP A O 1
ATOM 600 N N . GLN A 1 84 ? -0.415 2.064 -3.925 1.00 81.25 84 GLN A N 1
ATOM 601 C CA . GLN A 1 84 ? -0.252 1.247 -2.721 1.00 81.25 84 GLN A CA 1
ATOM 602 C C . GLN A 1 84 ? 0.258 2.067 -1.524 1.00 81.25 84 GLN A C 1
ATOM 604 O O . GLN A 1 84 ? -0.185 1.857 -0.396 1.00 81.25 84 GLN A O 1
ATOM 609 N N . ALA A 1 85 ? 1.186 3.002 -1.746 1.00 85.62 85 ALA A N 1
ATOM 610 C CA . ALA A 1 85 ? 1.669 3.888 -0.689 1.00 85.62 85 ALA A CA 1
ATOM 611 C C . ALA A 1 85 ? 0.572 4.850 -0.198 1.00 85.62 85 ALA A C 1
ATOM 613 O O . ALA A 1 85 ? 0.493 5.122 0.999 1.00 85.62 85 ALA A O 1
ATOM 614 N N . ALA A 1 86 ? -0.284 5.342 -1.100 1.00 81.50 86 ALA A N 1
ATOM 615 C CA . ALA A 1 86 ? -1.426 6.177 -0.741 1.00 81.50 86 ALA A CA 1
ATOM 616 C C . ALA A 1 86 ? -2.464 5.395 0.082 1.00 81.50 86 ALA A C 1
ATOM 618 O O . ALA A 1 86 ? -2.907 5.887 1.117 1.00 81.50 86 ALA A O 1
ATOM 619 N N . GLU A 1 87 ? -2.782 4.162 -0.322 1.00 82.69 87 GLU A N 1
ATOM 620 C CA . GLU A 1 87 ? -3.687 3.271 0.415 1.00 82.69 87 GLU A CA 1
ATOM 621 C C . GLU A 1 87 ? -3.146 2.948 1.818 1.00 82.69 87 GLU A C 1
ATOM 623 O O . GLU A 1 87 ? -3.881 3.008 2.803 1.00 82.69 87 GLU A O 1
ATOM 628 N N . GLN A 1 88 ? -1.842 2.676 1.941 1.00 77.44 88 GLN A N 1
ATOM 629 C CA . GLN A 1 88 ? -1.199 2.468 3.242 1.00 77.44 88 GLN A CA 1
ATOM 630 C C . GLN A 1 88 ? -1.257 3.714 4.129 1.00 77.44 88 GLN A C 1
ATOM 632 O O . GLN A 1 88 ? -1.549 3.594 5.317 1.00 77.44 88 GLN A O 1
ATOM 637 N N . ALA A 1 89 ? -1.013 4.901 3.569 1.00 82.56 89 ALA A N 1
ATOM 638 C CA . ALA A 1 89 ? -1.094 6.151 4.318 1.00 82.56 89 ALA A CA 1
ATOM 639 C C . ALA A 1 89 ? -2.527 6.446 4.796 1.00 82.56 89 ALA A C 1
ATOM 641 O O . ALA A 1 89 ? -2.715 6.907 5.920 1.00 82.56 89 ALA A O 1
ATOM 642 N N . GLU A 1 90 ? -3.541 6.153 3.976 1.00 77.56 90 GLU A N 1
ATOM 643 C CA . GLU A 1 90 ? -4.951 6.287 4.359 1.00 77.56 90 GLU A CA 1
ATOM 644 C C . GLU A 1 90 ? -5.335 5.287 5.461 1.00 77.56 90 GLU A C 1
ATOM 646 O O . GLU A 1 90 ? -5.994 5.660 6.433 1.00 77.56 90 GLU A O 1
ATOM 651 N N . ALA A 1 91 ? -4.864 4.039 5.368 1.00 72.12 91 ALA A N 1
ATOM 652 C CA . ALA A 1 91 ? -5.066 3.036 6.410 1.00 72.12 91 ALA A CA 1
ATOM 653 C C . ALA A 1 91 ? -4.393 3.434 7.736 1.00 72.12 91 ALA A C 1
ATOM 655 O O . ALA A 1 91 ? -5.009 3.322 8.797 1.00 72.12 91 ALA A O 1
ATOM 656 N N . GLU A 1 92 ? -3.158 3.939 7.692 1.00 78.12 92 GLU A N 1
ATOM 657 C CA . GLU A 1 92 ? -2.438 4.408 8.881 1.00 78.12 92 GLU A CA 1
ATOM 658 C C . GLU A 1 92 ? -3.126 5.625 9.517 1.00 78.12 92 GLU A C 1
ATOM 660 O O . GLU A 1 92 ? -3.314 5.656 10.734 1.00 78.12 92 GLU A O 1
ATOM 665 N N . ALA A 1 93 ? -3.581 6.584 8.705 1.00 72.75 93 ALA A N 1
ATOM 666 C CA . ALA A 1 93 ? -4.371 7.715 9.183 1.00 72.75 93 ALA A CA 1
ATOM 667 C C . ALA A 1 93 ? -5.684 7.252 9.838 1.00 72.75 93 ALA A C 1
ATOM 669 O O . ALA A 1 93 ? -6.037 7.728 10.914 1.00 72.75 93 ALA A O 1
ATOM 670 N N . SER A 1 94 ? -6.370 6.267 9.249 1.00 66.19 94 SER A N 1
ATOM 671 C CA . SER A 1 94 ? -7.594 5.698 9.822 1.00 66.19 94 SER A CA 1
ATOM 672 C C . SER A 1 94 ? -7.357 5.010 11.171 1.00 66.19 94 SER A C 1
ATOM 674 O O . SER A 1 94 ? -8.200 5.111 12.065 1.00 66.19 94 SER A O 1
ATOM 676 N N . LEU A 1 95 ? -6.218 4.333 11.351 1.00 66.31 95 LEU A N 1
ATOM 677 C CA . LEU A 1 95 ? -5.836 3.738 12.637 1.00 66.31 95 LEU A CA 1
ATOM 678 C C . LEU A 1 95 ? -5.527 4.814 13.689 1.00 66.31 95 LEU A C 1
ATOM 680 O O . LEU A 1 95 ? -6.000 4.714 14.819 1.00 66.31 95 LEU A O 1
ATOM 684 N N . GLN A 1 96 ? -4.810 5.876 13.314 1.00 68.75 96 GLN A N 1
ATOM 685 C CA . GLN A 1 96 ? -4.537 7.005 14.212 1.00 68.75 96 GLN A CA 1
ATOM 686 C C . GLN A 1 96 ? -5.821 7.740 14.627 1.00 68.75 96 GLN A C 1
ATOM 688 O O . GLN A 1 96 ? -5.971 8.114 15.792 1.00 68.75 96 GLN A O 1
ATOM 693 N N . ASP A 1 97 ? -6.775 7.901 13.708 1.00 64.19 97 ASP A N 1
ATOM 694 C CA . ASP A 1 97 ? -8.086 8.480 14.007 1.00 64.19 97 ASP A CA 1
ATOM 695 C C . ASP A 1 97 ? -8.900 7.593 14.962 1.00 64.19 97 ASP A C 1
ATOM 697 O O . ASP A 1 97 ? -9.614 8.109 15.824 1.00 64.19 97 ASP A O 1
ATOM 701 N N . GLN A 1 98 ? -8.775 6.264 14.865 1.00 58.06 98 GLN A N 1
ATOM 702 C CA . GLN A 1 98 ? -9.406 5.331 15.807 1.00 58.06 98 GLN A CA 1
ATOM 703 C C . GLN A 1 98 ? -8.810 5.425 17.216 1.00 58.06 98 GLN A C 1
ATOM 705 O O . GLN A 1 98 ? -9.572 5.411 18.184 1.00 58.06 98 GLN A O 1
ATOM 710 N N . ASP A 1 99 ? -7.494 5.601 17.338 1.00 56.56 99 ASP A N 1
ATOM 711 C CA . ASP A 1 99 ? -6.829 5.854 18.624 1.00 56.56 99 ASP A CA 1
ATOM 712 C C . ASP A 1 99 ? -7.215 7.221 19.223 1.00 56.56 99 ASP A C 1
ATOM 714 O O . ASP A 1 99 ? -7.225 7.397 20.445 1.00 56.56 99 ASP A O 1
ATOM 718 N N . ALA A 1 100 ? -7.563 8.194 18.374 1.00 54.88 100 ALA A N 1
ATOM 719 C CA . ALA A 1 100 ? -8.006 9.528 18.777 1.00 54.88 100 ALA A CA 1
ATOM 720 C C . ALA A 1 100 ? -9.510 9.615 19.112 1.00 54.88 100 ALA A C 1
ATOM 722 O O . ALA A 1 100 ? -9.949 10.601 19.720 1.00 54.88 100 ALA A O 1
ATOM 723 N N . LEU A 1 101 ? -10.320 8.609 18.757 1.00 47.25 101 LEU A N 1
ATOM 724 C CA . LEU A 1 101 ? -11.711 8.541 19.199 1.00 47.25 101 LEU A CA 1
ATOM 725 C C . LEU A 1 101 ? -11.736 8.320 20.717 1.00 47.25 101 LEU A C 1
ATOM 727 O O . LEU A 1 101 ? -11.059 7.427 21.218 1.00 47.25 101 LEU A O 1
ATOM 731 N N . PRO A 1 102 ? -12.533 9.084 21.486 1.00 49.44 102 PRO A N 1
ATOM 732 C CA . PRO A 1 102 ? -12.588 8.927 22.931 1.00 49.44 102 PRO A CA 1
ATOM 733 C C . PRO A 1 102 ? -13.082 7.519 23.276 1.00 49.44 102 PRO A C 1
ATOM 735 O O . PRO A 1 102 ? -14.282 7.232 23.239 1.00 49.44 102 PRO A O 1
ATOM 738 N N . CYS A 1 103 ? -12.138 6.645 23.629 1.00 53.88 103 CYS A N 1
ATOM 739 C CA . CYS A 1 103 ? -12.344 5.344 24.247 1.00 53.88 103 CYS A CA 1
ATOM 740 C C . CYS A 1 103 ? -13.249 5.583 25.457 1.00 53.88 103 CYS A C 1
ATOM 742 O O . CYS A 1 103 ? -12.764 6.090 26.461 1.00 53.88 103 CYS A O 1
ATOM 744 N N . ARG A 1 104 ? -14.568 5.361 25.330 1.00 52.41 104 ARG A N 1
ATOM 745 C CA . ARG A 1 104 ? -15.601 5.838 26.272 1.00 52.41 104 ARG A CA 1
ATOM 746 C C . ARG A 1 104 ? -15.114 5.860 27.726 1.00 52.41 104 ARG A C 1
ATOM 748 O O . ARG A 1 104 ? -15.044 4.839 28.396 1.00 52.41 104 ARG A O 1
ATOM 755 N N . ILE A 1 105 ? -14.822 7.072 28.190 1.00 58.06 105 ILE A N 1
ATOM 756 C CA . ILE A 1 105 ? -14.164 7.370 29.470 1.00 58.06 105 ILE A CA 1
ATOM 757 C C . ILE A 1 105 ? -15.158 7.243 30.642 1.00 58.06 105 ILE A C 1
ATOM 759 O O . ILE A 1 105 ? -14.785 7.341 31.807 1.00 58.06 105 ILE A O 1
ATOM 763 N N . SER A 1 106 ? -16.447 7.016 30.361 1.00 69.69 106 SER A N 1
ATOM 764 C CA . SER A 1 106 ? -17.470 6.856 31.394 1.00 69.69 106 SER A CA 1
ATOM 765 C C . SER A 1 106 ? -17.815 5.386 31.630 1.00 69.69 106 SER A C 1
ATOM 767 O O . SER A 1 106 ? -18.100 4.669 30.665 1.00 69.69 106 SER A O 1
ATOM 769 N N . PRO A 1 107 ? -17.860 4.949 32.900 1.00 88.12 107 PRO A N 1
ATOM 770 C CA . PRO A 1 107 ? -18.290 3.603 33.238 1.00 88.12 107 PRO A CA 1
ATOM 771 C C . PRO A 1 107 ? -19.734 3.371 32.781 1.00 88.12 107 PRO A C 1
ATOM 773 O O . PRO A 1 107 ? -20.573 4.272 32.833 1.00 88.12 107 PRO A O 1
ATOM 776 N N . LEU A 1 108 ? -20.040 2.144 32.354 1.00 89.62 108 LEU A N 1
ATOM 777 C CA . LEU A 1 108 ? -21.405 1.723 32.017 1.00 89.62 108 LEU A CA 1
ATOM 778 C C . LEU A 1 108 ? -22.330 1.771 33.237 1.00 89.62 108 LEU A C 1
ATOM 780 O O . LEU A 1 108 ? -23.541 1.935 33.096 1.00 89.62 108 LEU A O 1
ATOM 784 N N . GLY A 1 109 ? -21.748 1.598 34.420 1.00 91.38 109 GLY A N 1
ATOM 785 C CA . GLY A 1 109 ? -22.423 1.613 35.703 1.00 91.38 109 GLY A CA 1
ATOM 786 C C . GLY A 1 109 ? -21.682 0.748 36.711 1.00 91.38 109 GLY A C 1
ATOM 787 O O . GLY A 1 109 ? -20.659 0.132 36.393 1.00 91.38 109 GLY A O 1
ATOM 788 N N . SER A 1 110 ? -22.235 0.685 37.914 1.00 91.81 110 SER A N 1
ATOM 789 C CA . SER A 1 110 ? -21.730 -0.165 38.985 1.00 91.81 110 SER A CA 1
ATOM 790 C C . SER A 1 110 ? -22.827 -1.096 39.480 1.00 91.81 110 SER A C 1
ATOM 792 O O . SER A 1 110 ? -24.014 -0.780 39.365 1.00 91.81 110 SER A O 1
ATOM 794 N N . ASP A 1 111 ? -22.434 -2.247 40.015 1.00 91.88 111 ASP A N 1
ATOM 795 C CA . ASP A 1 111 ? -23.368 -3.150 40.680 1.00 91.88 111 ASP A CA 1
ATOM 796 C C . ASP A 1 111 ? -23.520 -2.839 42.178 1.00 91.88 111 ASP A C 1
ATOM 798 O O . ASP A 1 111 ? -22.822 -1.997 42.745 1.00 91.88 111 ASP A O 1
ATOM 802 N N . GLY A 1 112 ? -24.422 -3.548 42.850 1.00 87.44 112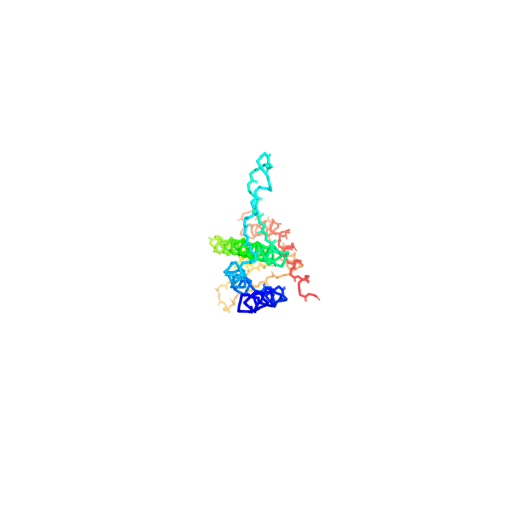 GLY A N 1
ATOM 803 C CA . GLY A 1 112 ? -24.679 -3.444 44.284 1.00 87.44 112 GLY A CA 1
ATOM 804 C C . GLY A 1 112 ? -23.527 -3.952 45.152 1.00 87.44 112 GLY A C 1
ATOM 805 O O . GLY A 1 112 ? -23.562 -3.785 46.368 1.00 87.44 112 GLY A O 1
ATOM 806 N N . LYS A 1 113 ? -22.492 -4.547 44.544 1.00 87.81 113 LYS A N 1
ATOM 807 C CA . LYS A 1 113 ? -21.225 -4.898 45.200 1.00 87.81 113 LYS A CA 1
ATOM 808 C C . LYS A 1 113 ? -20.151 -3.823 45.006 1.00 87.81 113 LYS A C 1
ATOM 810 O O . LYS A 1 113 ? -19.033 -4.017 45.472 1.00 87.81 113 LYS A O 1
ATOM 815 N N . GLY A 1 114 ? -20.466 -2.719 44.326 1.00 88.12 114 GLY A N 1
ATOM 816 C CA . GLY A 1 114 ? -19.540 -1.622 44.046 1.00 88.12 114 GLY A CA 1
ATOM 817 C C . GLY A 1 114 ? -18.559 -1.896 42.904 1.00 88.12 114 GLY A C 1
ATOM 818 O O . GLY A 1 114 ? -17.605 -1.141 42.739 1.00 88.12 114 GLY A O 1
ATOM 819 N N . ARG A 1 115 ? -18.755 -2.961 42.117 1.00 91.31 115 ARG A N 1
ATOM 820 C CA . ARG A 1 115 ? -17.925 -3.254 40.940 1.00 91.31 115 ARG A CA 1
ATOM 821 C C . ARG A 1 115 ? -18.333 -2.345 39.797 1.00 91.31 115 ARG A C 1
ATOM 823 O O . ARG A 1 115 ? -19.521 -2.254 39.499 1.00 91.31 115 ARG A O 1
ATOM 830 N N . THR A 1 116 ? -17.365 -1.739 39.125 1.00 91.56 116 THR A N 1
ATOM 831 C CA . THR A 1 116 ? -17.612 -0.795 38.029 1.00 91.56 116 THR A CA 1
ATOM 832 C C . THR A 1 116 ? -17.315 -1.449 36.688 1.00 91.56 116 THR A C 1
ATOM 834 O O . THR A 1 116 ? -16.277 -2.084 36.515 1.00 91.56 116 THR A O 1
ATOM 837 N N . TYR A 1 117 ? -18.240 -1.310 35.743 1.00 91.94 117 TYR A N 1
ATOM 838 C CA . TYR A 1 117 ? -18.196 -1.983 34.449 1.00 91.94 117 TYR A CA 1
ATOM 839 C C . TYR A 1 117 ? -17.826 -1.005 33.340 1.00 91.94 117 TYR A C 1
ATOM 841 O O . TYR A 1 117 ? -18.370 0.098 33.261 1.00 91.94 117 TYR A O 1
ATOM 849 N N . TRP A 1 118 ? -16.934 -1.436 32.454 1.00 90.88 118 TRP A N 1
ATOM 850 C CA . TRP A 1 118 ? -16.312 -0.607 31.428 1.00 90.88 118 TRP A CA 1
ATOM 851 C C . TRP A 1 118 ? -16.382 -1.290 30.065 1.00 90.88 118 TRP A C 1
ATOM 853 O O . TRP A 1 118 ? -16.298 -2.514 29.964 1.00 90.88 118 TRP A O 1
ATOM 863 N N . LEU A 1 119 ? -16.516 -0.485 29.012 1.00 86.50 119 LEU A N 1
ATOM 864 C CA . LEU A 1 119 ? -16.401 -0.937 27.630 1.00 86.50 119 LEU A CA 1
ATOM 865 C C . LEU A 1 119 ? -15.440 -0.003 26.904 1.00 86.50 119 LEU A C 1
ATOM 867 O O . LEU A 1 119 ? -15.731 1.185 26.749 1.00 86.50 119 LEU A O 1
ATOM 871 N N . PHE A 1 120 ? -14.302 -0.545 26.488 1.00 82.62 120 PHE A N 1
ATOM 872 C CA . PHE A 1 120 ? -13.273 0.212 25.792 1.00 82.62 120 PHE A CA 1
ATOM 873 C C . PHE A 1 120 ? -13.485 0.095 24.286 1.00 82.62 120 PHE A C 1
ATOM 875 O O . PHE A 1 120 ? -13.778 -0.983 23.782 1.00 82.62 120 PHE A O 1
ATOM 882 N N . GLY A 1 121 ? -13.348 1.207 23.560 1.00 74.62 121 GLY A N 1
ATOM 883 C CA . GLY A 1 121 ? -13.462 1.197 22.096 1.00 74.62 121 GLY A CA 1
ATOM 884 C C . GLY A 1 121 ? -12.407 0.301 21.445 1.00 74.62 121 GLY A C 1
ATOM 885 O O . GLY A 1 121 ? -12.742 -0.489 20.572 1.00 74.62 121 GLY A O 1
ATOM 886 N N . ALA A 1 122 ? -11.175 0.361 21.957 1.00 74.19 122 ALA A N 1
ATOM 887 C CA . ALA A 1 122 ? -10.054 -0.468 21.518 1.00 74.19 122 ALA A CA 1
ATOM 888 C C . ALA A 1 122 ? -10.201 -1.966 21.861 1.00 74.19 122 ALA A C 1
ATOM 890 O O . ALA A 1 122 ? -9.454 -2.782 21.340 1.00 74.19 122 ALA A O 1
ATOM 891 N N . ASP A 1 123 ? -11.141 -2.332 22.740 1.00 78.88 123 ASP A N 1
ATOM 892 C CA . ASP A 1 123 ? -11.384 -3.717 23.157 1.00 78.88 123 ASP A CA 1
ATOM 893 C C . ASP A 1 123 ? -12.895 -3.966 23.261 1.00 78.88 123 ASP A C 1
ATOM 895 O O . ASP A 1 123 ? -13.473 -4.183 24.331 1.00 78.88 123 ASP A O 1
ATOM 899 N N . ALA A 1 124 ? -13.560 -3.835 22.111 1.00 78.44 124 ALA A N 1
ATOM 900 C CA . ALA A 1 124 ? -15.009 -3.959 22.000 1.00 78.44 124 ALA A CA 1
ATOM 901 C C . ALA A 1 124 ? -15.509 -5.408 22.151 1.00 78.44 124 ALA A C 1
ATOM 903 O O . ALA A 1 124 ? -16.716 -5.615 22.295 1.00 78.44 124 ALA A O 1
ATOM 904 N N . SER A 1 125 ? -14.614 -6.400 22.144 1.00 83.81 125 SER A N 1
ATOM 905 C CA . SER A 1 125 ? -14.941 -7.812 22.360 1.00 83.81 125 SER A CA 1
ATOM 906 C C . SER A 1 125 ? -15.015 -8.179 23.841 1.00 83.81 125 SER A C 1
ATOM 908 O O . SER A 1 125 ? -15.479 -9.270 24.172 1.00 83.81 125 SER A O 1
ATOM 910 N N . ARG A 1 126 ? -14.630 -7.283 24.762 1.00 89.19 126 ARG A N 1
ATOM 911 C CA . ARG A 1 126 ? -14.583 -7.581 26.200 1.00 89.19 126 ARG A CA 1
ATOM 912 C C . ARG A 1 126 ? -15.353 -6.569 27.034 1.00 89.19 126 ARG A C 1
ATOM 914 O O . ARG A 1 126 ? -15.300 -5.358 26.841 1.00 89.19 126 ARG A O 1
ATOM 921 N N . LEU A 1 127 ? -16.063 -7.085 28.036 1.00 90.25 127 LEU A N 1
ATOM 922 C CA . LEU A 1 127 ? -16.640 -6.263 29.099 1.00 90.25 127 LEU A CA 1
ATOM 923 C C . LEU A 1 127 ? -15.696 -6.276 30.298 1.00 90.25 127 LEU A C 1
ATOM 925 O O . LEU A 1 127 ? -15.562 -7.306 30.959 1.00 90.25 127 LEU A O 1
ATOM 929 N N . TRP A 1 128 ? -15.084 -5.136 30.596 1.00 91.44 128 TRP A N 1
ATOM 930 C CA . TRP A 1 128 ? -14.125 -4.990 31.685 1.00 91.44 128 TRP A CA 1
ATOM 931 C C . TRP A 1 128 ? -14.818 -4.655 33.004 1.00 91.44 128 TRP A C 1
ATOM 933 O O . TRP A 1 128 ? -15.850 -3.984 33.038 1.00 91.44 128 TRP A O 1
ATOM 943 N N . VAL A 1 129 ? -14.247 -5.131 34.106 1.00 92.12 129 VAL A N 1
ATOM 944 C CA . VAL A 1 129 ? -14.763 -4.949 35.462 1.00 92.12 129 VAL A CA 1
ATOM 945 C C . VAL A 1 129 ? -13.631 -4.523 36.380 1.00 92.12 129 VAL A C 1
ATOM 947 O O . VAL A 1 129 ? -12.603 -5.193 36.465 1.00 92.12 129 VAL A O 1
ATOM 950 N N . GLN A 1 130 ? -13.860 -3.438 37.106 1.00 91.19 130 GLN A N 1
ATOM 951 C CA . GLN A 1 130 ? -13.009 -2.958 38.183 1.00 91.19 130 GLN A CA 1
ATOM 952 C C . GLN A 1 130 ? -13.635 -3.351 39.528 1.00 91.19 130 GLN A C 1
ATOM 954 O O . GLN A 1 130 ? -14.831 -3.126 39.743 1.00 91.19 130 GLN A O 1
ATOM 959 N N . GLY A 1 131 ? -12.854 -3.971 40.416 1.00 88.38 131 GLY A N 1
ATOM 960 C CA . GLY A 1 131 ? -13.300 -4.329 41.766 1.00 88.38 131 GLY A CA 1
ATOM 961 C C . GLY A 1 131 ? -13.617 -3.110 42.643 1.00 88.38 131 GLY A C 1
ATOM 962 O O . GLY A 1 131 ? -13.120 -2.015 42.392 1.00 88.38 131 GLY A O 1
ATOM 963 N N . ALA A 1 132 ? -14.437 -3.303 43.680 1.00 81.50 132 ALA A N 1
ATOM 964 C CA . ALA A 1 132 ? -14.688 -2.277 44.692 1.00 81.50 132 ALA A CA 1
ATOM 965 C C . ALA A 1 132 ? -13.447 -2.122 45.591 1.00 81.50 132 ALA A C 1
ATOM 967 O O . ALA A 1 132 ? -12.958 -3.109 46.147 1.00 81.50 132 ALA A O 1
ATOM 968 N N . GLU A 1 133 ? -12.913 -0.905 45.709 1.00 66.88 133 GLU A N 1
ATOM 969 C CA . GLU A 1 133 ? -11.703 -0.609 46.486 1.00 66.88 133 GLU A CA 1
ATOM 970 C C . GLU A 1 133 ? -11.929 -0.842 47.991 1.00 66.88 133 GLU A C 1
ATOM 972 O O . GLU A 1 133 ? -12.428 0.024 48.704 1.00 66.88 133 GLU A O 1
ATOM 977 N N . ALA A 1 134 ? -11.558 -2.029 48.476 1.00 58.78 134 ALA A N 1
ATOM 978 C CA . ALA A 1 134 ? -11.335 -2.304 49.900 1.00 58.78 134 ALA A CA 1
ATOM 979 C C . ALA A 1 134 ? -10.347 -3.466 50.133 1.00 58.78 134 ALA A C 1
ATOM 981 O O . ALA A 1 134 ? -9.532 -3.379 51.044 1.00 58.78 134 ALA A O 1
ATOM 982 N N . ASP A 1 135 ? -10.334 -4.495 49.271 1.00 55.22 135 ASP A N 1
ATOM 983 C CA . ASP A 1 135 ? -9.597 -5.754 49.525 1.00 55.22 135 ASP A CA 1
ATOM 984 C C . ASP A 1 135 ? -8.530 -6.120 48.464 1.00 55.22 135 ASP A C 1
ATOM 986 O O . ASP A 1 135 ? -8.165 -7.285 48.304 1.00 55.22 135 ASP A O 1
ATOM 990 N N . GLY A 1 136 ? -8.008 -5.151 47.702 1.00 54.62 136 GLY A N 1
ATOM 991 C CA . GLY A 1 136 ? -6.881 -5.392 46.781 1.00 54.62 136 GLY A CA 1
ATOM 992 C C . GLY A 1 136 ? -7.211 -6.190 45.509 1.00 54.62 136 GLY A C 1
ATOM 993 O O . GLY A 1 136 ? -6.317 -6.775 44.898 1.00 54.62 136 GLY A O 1
ATOM 994 N N . TRP A 1 137 ? -8.476 -6.225 45.085 1.00 59.72 137 TRP A N 1
ATOM 995 C CA . TRP A 1 137 ? -8.873 -6.851 43.819 1.00 59.72 137 TRP A CA 1
ATOM 996 C C . TRP A 1 137 ? -8.656 -5.926 42.614 1.00 59.72 137 TRP A C 1
ATOM 998 O O . TRP A 1 137 ? -9.056 -4.765 42.629 1.00 59.72 137 TRP A O 1
ATOM 1008 N N . GLY A 1 138 ? -8.026 -6.471 41.568 1.00 80.62 138 GLY A N 1
ATOM 1009 C CA . GLY A 1 138 ? -7.688 -5.773 40.325 1.00 80.62 138 GLY A CA 1
ATOM 1010 C C . GLY A 1 138 ? -8.779 -5.810 39.246 1.00 80.62 138 GLY A C 1
ATOM 1011 O O . GLY A 1 138 ? -9.972 -5.921 39.528 1.00 80.62 138 GLY A O 1
ATOM 1012 N N . TRP A 1 139 ? -8.342 -5.703 37.990 1.00 88.94 139 TRP A N 1
ATOM 1013 C CA . TRP A 1 139 ? -9.189 -5.751 36.798 1.00 88.94 139 TRP A CA 1
ATOM 1014 C C . TRP A 1 139 ? -9.537 -7.189 36.397 1.00 88.94 139 TRP A C 1
ATOM 1016 O O . TRP A 1 139 ? -8.706 -8.091 36.487 1.00 88.94 139 TRP A O 1
ATOM 1026 N N . ALA A 1 140 ? -10.755 -7.387 35.900 1.00 91.19 140 ALA A N 1
ATOM 1027 C CA . ALA A 1 140 ? -11.211 -8.623 35.268 1.00 91.19 140 ALA A CA 1
ATOM 1028 C C . ALA A 1 140 ? -12.010 -8.303 33.998 1.00 91.19 140 ALA A C 1
ATOM 1030 O O . ALA A 1 140 ? -12.382 -7.153 33.769 1.00 91.19 140 ALA A O 1
ATOM 1031 N N . PHE A 1 141 ? -12.310 -9.313 33.182 1.00 92.38 141 PHE A N 1
ATOM 1032 C CA . PHE A 1 141 ? -13.147 -9.134 31.998 1.00 92.38 141 PHE A CA 1
ATOM 1033 C C . PHE A 1 141 ? -14.040 -10.345 31.713 1.00 92.38 141 PHE A C 1
ATOM 1035 O O . PHE A 1 141 ? -13.764 -11.469 32.140 1.00 92.38 141 PHE A O 1
ATOM 1042 N N . TYR A 1 142 ? -15.111 -10.102 30.961 1.00 91.62 142 TYR A N 1
ATOM 1043 C CA . TYR A 1 142 ? -15.934 -11.128 30.333 1.00 91.62 142 TYR A CA 1
ATOM 1044 C C . TYR A 1 142 ? -15.673 -11.133 28.831 1.00 91.62 142 TYR A C 1
ATOM 1046 O O . TYR A 1 142 ? -15.906 -10.122 28.171 1.00 91.62 142 TYR A O 1
ATOM 1054 N N . SER A 1 143 ? -15.239 -12.277 28.307 1.00 90.19 143 SER A N 1
ATOM 1055 C CA . SER A 1 143 ? -14.979 -12.485 26.875 1.00 90.19 143 SER A CA 1
ATOM 1056 C C . SER A 1 143 ? -15.985 -13.422 26.207 1.00 90.19 143 SER A C 1
ATOM 1058 O O . SER A 1 143 ? -15.949 -13.596 24.999 1.00 90.19 143 SER A O 1
ATOM 1060 N N . LYS A 1 144 ? -16.891 -14.053 26.974 1.00 90.25 144 LYS A N 1
ATOM 1061 C CA . LYS A 1 144 ? -17.833 -15.043 26.428 1.00 90.25 144 LYS A CA 1
ATOM 1062 C C . LYS A 1 144 ? -19.284 -14.566 26.496 1.00 90.25 144 LYS A C 1
ATOM 1064 O O . LYS A 1 144 ? -19.748 -14.212 27.589 1.00 90.25 144 LYS A O 1
ATOM 1069 N N . PRO A 1 145 ? -20.081 -14.727 25.420 1.00 88.31 145 PRO A N 1
ATOM 1070 C CA . PRO A 1 145 ? -21.510 -14.403 25.411 1.00 88.31 145 PRO A CA 1
ATOM 1071 C C . PRO A 1 145 ? -22.306 -15.029 26.562 1.00 88.31 145 PRO A C 1
ATOM 1073 O O . PRO A 1 145 ? -23.164 -14.393 27.176 1.00 88.31 145 PRO A O 1
ATOM 1076 N N . LYS A 1 146 ? -21.989 -16.284 26.909 1.00 90.19 146 LYS A N 1
ATOM 1077 C CA . LYS A 1 146 ? -22.644 -17.007 28.012 1.00 90.19 146 LYS A CA 1
ATOM 1078 C C . LYS A 1 146 ? -22.392 -16.351 29.373 1.00 90.19 146 LYS A C 1
ATOM 1080 O O . LYS A 1 146 ? -23.257 -16.422 30.245 1.00 90.19 146 LYS A O 1
ATOM 1085 N N . GLN A 1 147 ? -21.228 -15.733 29.576 1.00 91.50 147 GLN A N 1
ATOM 1086 C CA . GLN A 1 147 ? -20.912 -15.037 30.823 1.00 91.50 147 GLN A CA 1
ATOM 1087 C C . GLN A 1 147 ? -21.699 -13.726 30.934 1.00 91.50 147 GLN A C 1
ATOM 1089 O O . GLN A 1 147 ? -22.262 -13.453 31.993 1.00 91.50 147 GLN A O 1
ATOM 1094 N N . LEU A 1 148 ? -21.825 -12.979 29.829 1.00 90.06 148 LEU A N 1
ATOM 1095 C CA . LEU A 1 148 ? -22.654 -11.772 29.763 1.00 90.06 148 LEU A CA 1
ATOM 1096 C C . LEU A 1 148 ? -24.126 -12.073 30.066 1.00 90.06 148 LEU A C 1
ATOM 1098 O O . LEU A 1 148 ? -24.741 -11.388 30.879 1.00 90.06 148 LEU A O 1
ATOM 1102 N N . GLY A 1 149 ? -24.678 -13.142 29.481 1.00 89.62 149 GLY A N 1
ATOM 1103 C CA . GLY A 1 149 ? -26.059 -13.553 29.750 1.00 89.62 149 GLY A CA 1
ATOM 1104 C C . GLY A 1 149 ? -26.312 -13.859 31.231 1.00 89.62 149 GLY A C 1
ATOM 1105 O O . GLY A 1 149 ? -27.332 -13.456 31.787 1.00 89.62 149 GLY A O 1
ATOM 1106 N N . ARG A 1 150 ? -25.350 -14.508 31.901 1.00 93.38 150 ARG A N 1
ATOM 1107 C CA . ARG A 1 150 ? -25.416 -14.768 33.350 1.00 93.38 150 ARG A CA 1
ATOM 1108 C C . ARG A 1 150 ? -25.334 -13.485 34.173 1.00 93.38 150 ARG A C 1
ATOM 1110 O O . ARG A 1 150 ? -26.079 -13.352 35.137 1.00 93.38 150 ARG A O 1
ATOM 1117 N N . LEU A 1 151 ? -24.467 -12.546 33.790 1.00 93.00 151 LEU A N 1
ATOM 1118 C CA . LEU A 1 151 ? -24.348 -11.246 34.452 1.00 93.00 151 LEU A CA 1
ATOM 1119 C C . LEU A 1 151 ? -25.663 -10.458 34.374 1.00 93.00 151 LEU A C 1
ATOM 1121 O O . LEU A 1 151 ? -26.161 -9.992 35.394 1.00 93.00 151 LEU A O 1
ATOM 1125 N N . VAL A 1 152 ? -26.258 -10.359 33.184 1.00 92.88 152 VAL A N 1
ATOM 1126 C CA . VAL A 1 152 ? -27.531 -9.649 32.977 1.00 92.88 152 VAL A CA 1
ATOM 1127 C C . VAL A 1 152 ? -28.672 -10.283 33.777 1.00 92.88 152 VAL A C 1
ATOM 1129 O O . VAL A 1 152 ? -29.510 -9.566 34.324 1.00 92.88 152 VAL A O 1
ATOM 1132 N N . ALA A 1 153 ? -28.708 -11.615 33.867 1.00 92.25 153 ALA A N 1
ATOM 1133 C CA . ALA A 1 153 ? -29.700 -12.322 34.675 1.00 92.25 153 ALA A CA 1
ATOM 1134 C C . ALA A 1 153 ? -29.522 -12.070 36.182 1.00 92.25 153 ALA A C 1
ATOM 1136 O O . ALA A 1 153 ? -30.509 -12.057 36.911 1.00 92.25 153 ALA A O 1
ATOM 1137 N N . TRP A 1 154 ? -28.282 -11.861 36.631 1.00 92.31 154 TRP A N 1
ATOM 1138 C CA . TRP A 1 154 ? -27.937 -11.647 38.036 1.00 92.31 154 TRP A CA 1
ATOM 1139 C C . TRP A 1 154 ? -28.208 -10.218 38.535 1.00 92.31 154 TRP A C 1
ATOM 1141 O O . TRP A 1 154 ? -28.583 -10.061 39.691 1.00 92.31 154 TRP A O 1
ATOM 1151 N N . LEU A 1 155 ? -28.043 -9.194 37.689 1.00 91.88 155 LEU A N 1
ATOM 1152 C CA . LEU A 1 155 ? -28.270 -7.790 38.068 1.00 91.88 155 LEU A CA 1
ATOM 1153 C C . LEU A 1 155 ? -29.740 -7.518 38.428 1.00 91.88 155 LEU A C 1
ATOM 1155 O O . LEU A 1 155 ? -30.645 -7.846 37.640 1.00 91.88 155 LEU A O 1
ATOM 1159 N N . ASP A 1 156 ? -29.975 -6.852 39.565 1.00 83.81 156 ASP A N 1
ATOM 1160 C CA . ASP A 1 156 ? -31.309 -6.439 39.984 1.00 83.81 156 ASP A CA 1
ATOM 1161 C C . ASP A 1 156 ? -31.726 -5.166 39.235 1.00 83.81 156 ASP A C 1
ATOM 1163 O O . ASP A 1 156 ? -31.354 -4.033 39.538 1.00 83.81 156 ASP A O 1
ATOM 1167 N N . GLY A 1 157 ? -32.521 -5.373 38.189 1.00 79.44 157 GLY A N 1
ATOM 1168 C CA . GLY A 1 157 ? -33.114 -4.294 37.403 1.00 79.44 157 GLY A CA 1
ATOM 1169 C C . GLY A 1 157 ? -34.503 -3.885 37.882 1.00 79.44 157 GLY A C 1
ATOM 1170 O O . GLY A 1 157 ? -35.176 -3.144 37.171 1.00 79.44 157 GLY A O 1
ATOM 1171 N N . SER A 1 158 ? -34.971 -4.412 39.016 1.00 80.88 158 SER A N 1
ATOM 1172 C CA . SER A 1 158 ? -36.370 -4.276 39.441 1.00 80.88 158 SER A CA 1
ATOM 1173 C C . SER A 1 158 ? -36.670 -2.914 40.061 1.00 80.88 158 SER A C 1
ATOM 1175 O O . SER A 1 158 ? -37.827 -2.506 40.091 1.00 80.88 158 SER A O 1
ATOM 1177 N N . SER A 1 159 ? -35.638 -2.212 40.537 1.00 81.50 159 SER A N 1
ATOM 1178 C CA . SER A 1 159 ? -35.744 -0.894 41.168 1.00 81.50 159 SER A CA 1
ATOM 1179 C C . SER A 1 159 ? -35.460 0.219 40.149 1.00 81.50 159 SER A C 1
ATOM 1181 O O . SER A 1 159 ? -34.296 0.434 39.797 1.00 81.50 159 SER A O 1
ATOM 1183 N N . PRO A 1 160 ? -36.480 0.953 39.661 1.00 79.00 160 PRO A N 1
ATOM 1184 C CA . PRO A 1 160 ? -36.276 2.028 38.697 1.00 79.00 160 PRO A CA 1
ATOM 1185 C C . PRO A 1 160 ? -35.377 3.120 39.285 1.00 79.00 160 PRO A C 1
ATOM 1187 O O . PRO A 1 160 ? -35.611 3.593 40.394 1.00 79.00 160 PRO A O 1
ATOM 1190 N N . GLY A 1 161 ? -34.350 3.524 38.536 1.00 77.38 161 GLY A N 1
ATOM 1191 C CA . GLY A 1 161 ? -33.395 4.552 38.963 1.00 77.38 161 GLY A CA 1
ATOM 1192 C C . GLY A 1 161 ? -32.206 4.041 39.78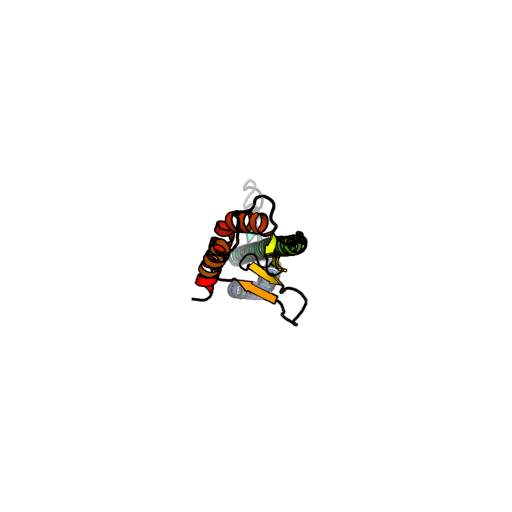4 1.00 77.38 161 GLY A C 1
ATOM 1193 O O . GLY A 1 161 ? -31.358 4.849 40.155 1.00 77.38 161 GLY A O 1
ATOM 1194 N N . SER A 1 162 ? -32.095 2.732 40.044 1.00 87.62 162 SER A N 1
ATOM 1195 C CA . SER A 1 162 ? -30.876 2.168 40.636 1.00 87.62 162 SER A CA 1
ATOM 1196 C C . SER A 1 162 ? -29.716 2.152 39.628 1.00 87.62 162 SER A C 1
ATOM 1198 O O . SER A 1 162 ? -29.920 2.051 38.413 1.00 87.62 162 SER A O 1
ATOM 1200 N N . ALA A 1 163 ? -28.480 2.213 40.134 1.00 86.19 163 ALA A N 1
ATOM 1201 C CA . ALA A 1 163 ? -27.278 2.055 39.311 1.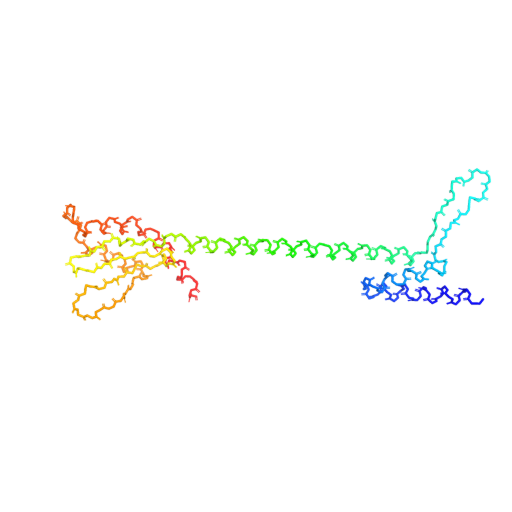00 86.19 163 ALA A CA 1
ATOM 1202 C C . ALA A 1 163 ? -27.276 0.706 38.561 1.00 86.19 163 ALA A C 1
ATOM 1204 O O . ALA A 1 163 ? -26.928 0.654 37.381 1.00 86.19 163 ALA A O 1
ATOM 1205 N N . GLU A 1 164 ? -27.763 -0.360 39.209 1.00 90.81 164 GLU A N 1
ATOM 1206 C CA . GLU A 1 164 ? -27.909 -1.685 38.598 1.00 90.81 164 GLU A CA 1
ATOM 1207 C C . GLU A 1 164 ? -28.939 -1.717 37.465 1.00 90.81 164 GLU A C 1
ATOM 1209 O O . GLU A 1 164 ? -28.691 -2.351 36.439 1.00 90.81 164 GLU A O 1
ATOM 1214 N N . ALA A 1 165 ? -30.065 -1.006 37.594 1.00 88.06 165 ALA A N 1
ATOM 1215 C CA . ALA A 1 165 ? -31.057 -0.909 36.527 1.00 88.06 165 ALA A CA 1
ATOM 1216 C C . ALA A 1 165 ? -30.477 -0.200 35.292 1.00 88.06 165 ALA A C 1
ATOM 1218 O O . ALA A 1 165 ? -30.687 -0.652 34.163 1.00 88.06 165 ALA A O 1
ATOM 1219 N N . GLY A 1 166 ? -29.688 0.861 35.505 1.00 87.75 166 GLY A N 1
ATOM 1220 C CA . GLY A 1 166 ? -28.947 1.548 34.444 1.00 87.75 166 GLY A CA 1
ATOM 1221 C C . GLY A 1 166 ? -27.921 0.640 33.761 1.00 87.75 166 GLY A C 1
ATOM 1222 O O . GLY A 1 166 ? -27.923 0.521 32.532 1.00 87.75 166 GLY A O 1
ATOM 1223 N N . LEU A 1 167 ? -27.106 -0.069 34.549 1.00 91.81 167 LEU A N 1
ATOM 1224 C CA . LEU A 1 167 ? -26.119 -1.027 34.048 1.00 91.81 167 LEU A CA 1
ATOM 1225 C C . LEU A 1 167 ? -26.782 -2.155 33.244 1.00 91.81 167 LEU A C 1
ATOM 1227 O O . LEU A 1 167 ? -26.350 -2.470 32.136 1.00 91.81 167 LEU A O 1
ATOM 1231 N N . LYS A 1 168 ? -27.867 -2.740 33.762 1.00 92.56 168 LYS A N 1
ATOM 1232 C CA . LYS A 1 168 ? -28.607 -3.814 33.091 1.00 92.56 168 LYS A CA 1
ATOM 1233 C C . LYS A 1 168 ? -29.183 -3.351 31.754 1.00 92.56 168 LYS A C 1
ATOM 1235 O O . LYS A 1 168 ? -29.047 -4.062 30.759 1.00 92.56 168 LYS A O 1
ATOM 1240 N N . ALA A 1 169 ? -29.777 -2.158 31.705 1.00 87.88 169 ALA A N 1
ATOM 1241 C CA . ALA A 1 169 ? -30.285 -1.574 30.464 1.00 87.88 169 ALA A CA 1
ATOM 1242 C C . ALA A 1 169 ? -29.158 -1.314 29.448 1.00 87.88 169 ALA A C 1
ATOM 1244 O O . ALA A 1 169 ? -29.304 -1.628 28.263 1.00 87.88 169 ALA A O 1
ATOM 1245 N N . ALA A 1 170 ? -28.014 -0.797 29.907 1.00 88.19 170 ALA A N 1
ATOM 1246 C CA . ALA A 1 170 ? -26.845 -0.581 29.063 1.00 88.19 170 ALA A CA 1
ATOM 1247 C C . ALA A 1 170 ? -26.312 -1.901 28.479 1.00 88.19 170 ALA A C 1
ATOM 1249 O O . ALA A 1 170 ? -26.078 -1.982 27.272 1.00 88.19 170 ALA A O 1
ATOM 1250 N N . LEU A 1 171 ? -26.187 -2.946 29.302 1.00 89.62 171 LEU A N 1
ATOM 1251 C CA . LEU A 1 171 ? -25.731 -4.269 28.873 1.00 89.62 171 LEU A CA 1
ATOM 1252 C C . LEU A 1 171 ? -26.707 -4.931 27.902 1.00 89.62 171 LEU A C 1
ATOM 1254 O O . LEU A 1 171 ? -26.271 -5.450 26.880 1.00 89.62 171 LEU A O 1
ATOM 1258 N N . LEU A 1 172 ? -28.018 -4.873 28.151 1.00 90.44 172 LEU A N 1
ATOM 1259 C CA . LEU A 1 172 ? -29.019 -5.406 27.220 1.00 90.44 172 LEU A CA 1
ATOM 1260 C C . LEU A 1 172 ? -28.938 -4.733 25.845 1.00 90.44 172 LEU A C 1
ATOM 1262 O O . LEU A 1 172 ? -29.009 -5.415 24.826 1.00 90.44 172 LEU A O 1
ATOM 1266 N N . ARG A 1 173 ? -28.714 -3.413 25.807 1.00 85.31 173 ARG A N 1
ATOM 1267 C CA . ARG A 1 173 ? -28.523 -2.669 24.554 1.00 85.31 173 ARG A CA 1
ATOM 1268 C C . ARG A 1 173 ? -27.240 -3.072 23.820 1.00 85.31 173 ARG A C 1
ATOM 1270 O O . ARG A 1 173 ? -27.229 -3.100 22.594 1.00 85.31 173 ARG A O 1
ATOM 1277 N N . LEU A 1 174 ? -26.164 -3.350 24.555 1.00 83.75 174 LEU A N 1
ATOM 1278 C CA . LEU A 1 174 ? -24.844 -3.661 23.991 1.00 83.75 174 LEU A CA 1
ATOM 1279 C C . LEU A 1 174 ? -24.640 -5.153 23.694 1.00 83.75 174 LEU A C 1
ATOM 1281 O O . LEU A 1 174 ? -23.771 -5.494 22.899 1.00 83.75 174 LEU A O 1
ATOM 1285 N N . THR A 1 175 ? -25.449 -6.040 24.278 1.00 84.38 175 THR A N 1
ATOM 1286 C CA . THR A 1 175 ? -25.317 -7.500 24.137 1.00 84.38 175 THR A CA 1
ATOM 1287 C C . THR A 1 175 ? -25.265 -7.963 22.675 1.00 84.38 175 THR A C 1
ATOM 1289 O O . THR A 1 175 ? -24.373 -8.747 22.364 1.00 84.38 175 THR A O 1
ATOM 1292 N N . PRO A 1 176 ? -26.117 -7.479 21.747 1.00 82.12 176 PRO A N 1
ATOM 1293 C CA . PRO A 1 176 ? -26.041 -7.905 20.347 1.00 82.12 176 PRO A CA 1
ATOM 1294 C C . PRO A 1 176 ? -24.724 -7.522 19.661 1.00 82.12 176 PRO A C 1
ATOM 1296 O O . PRO A 1 176 ? -24.265 -8.236 18.775 1.00 82.12 176 PRO A O 1
ATOM 1299 N N . LEU A 1 177 ? -24.116 -6.402 20.063 1.00 77.62 177 LEU A N 1
ATOM 1300 C CA . LEU A 1 177 ? -22.842 -5.934 19.513 1.00 77.62 177 LEU A CA 1
ATOM 1301 C C . LEU A 1 177 ? -21.677 -6.752 20.077 1.00 77.62 177 LEU A C 1
ATOM 1303 O O . LEU A 1 177 ? -20.862 -7.254 19.311 1.00 77.62 177 LEU A O 1
ATOM 1307 N N . LEU A 1 178 ? -21.668 -6.963 21.397 1.00 80.56 178 LEU A N 1
ATOM 1308 C CA . LEU A 1 178 ? -20.680 -7.800 22.081 1.00 80.56 178 LEU A CA 1
ATOM 1309 C C . LEU A 1 178 ? -20.704 -9.239 21.553 1.00 80.56 178 LEU A C 1
ATOM 1311 O O . LEU A 1 178 ? -19.658 -9.813 21.294 1.00 80.56 178 LEU A O 1
ATOM 1315 N N . GLN A 1 179 ? -21.888 -9.815 21.329 1.00 82.44 179 GLN A N 1
ATOM 1316 C CA . GLN A 1 179 ? -22.023 -11.172 20.789 1.00 82.44 179 GLN A CA 1
ATOM 1317 C C . GLN A 1 179 ? -21.449 -11.320 19.382 1.00 82.44 179 GLN A C 1
ATOM 1319 O O . GLN A 1 179 ? -20.854 -12.350 19.090 1.00 82.44 179 GLN A O 1
ATOM 1324 N N . ARG A 1 180 ? -21.618 -10.307 18.523 1.00 79.88 180 ARG A N 1
ATOM 1325 C CA . ARG A 1 180 ? -21.013 -10.306 17.186 1.00 79.88 180 ARG A CA 1
ATOM 1326 C C . ARG A 1 180 ? -19.496 -10.204 17.279 1.00 79.88 180 ARG A C 1
ATOM 1328 O O . ARG A 1 180 ? -18.817 -11.005 16.665 1.00 79.88 180 ARG A O 1
ATOM 1335 N N . SER A 1 181 ? -18.993 -9.273 18.090 1.00 79.50 181 SER A N 1
ATOM 1336 C CA . SER A 1 181 ? -17.552 -9.067 18.266 1.00 79.50 181 SER A CA 1
ATOM 1337 C C . SER A 1 181 ? -16.848 -10.285 18.871 1.00 79.50 181 SER A C 1
ATOM 1339 O O . SER A 1 181 ? -15.774 -10.647 18.416 1.00 79.50 181 SER A O 1
ATOM 1341 N N . MET A 1 182 ? -17.453 -10.924 19.877 1.00 81.94 182 MET A N 1
ATOM 1342 C CA . MET A 1 182 ? -16.896 -12.110 20.540 1.00 81.94 182 MET A CA 1
ATOM 1343 C C . MET A 1 182 ? -16.911 -13.356 19.641 1.00 81.94 182 MET A C 1
ATOM 1345 O O . MET A 1 182 ? -16.090 -14.243 19.833 1.00 81.94 182 MET A O 1
ATOM 1349 N N . ALA A 1 183 ? -17.851 -13.454 18.693 1.00 77.38 183 ALA A N 1
ATOM 1350 C CA . ALA A 1 183 ? -17.928 -14.591 17.774 1.00 77.38 183 ALA A CA 1
ATOM 1351 C C . ALA A 1 183 ? -16.832 -14.547 16.698 1.00 77.38 183 ALA A C 1
ATOM 1353 O O . ALA A 1 183 ? -16.320 -15.595 16.326 1.00 77.38 183 ALA A O 1
ATOM 1354 N N . THR A 1 184 ? -16.450 -13.352 16.237 1.00 73.25 184 THR A N 1
ATOM 1355 C CA . THR A 1 184 ? -15.383 -13.183 15.241 1.00 73.25 184 THR A CA 1
ATOM 1356 C C . THR A 1 184 ? -14.021 -13.643 15.771 1.00 73.25 184 THR A C 1
ATOM 1358 O O . THR A 1 184 ? -13.279 -14.290 15.046 1.00 73.25 184 THR A O 1
ATOM 1361 N N . GLU A 1 185 ? -13.710 -13.381 17.047 1.00 63.00 185 GLU A N 1
ATOM 1362 C CA . GLU A 1 185 ? -12.451 -13.835 17.665 1.00 63.00 185 GLU A CA 1
ATOM 1363 C C . GLU A 1 185 ? -12.407 -15.361 17.878 1.00 63.00 185 GLU A C 1
ATOM 1365 O O . GLU A 1 185 ? -11.351 -15.969 17.724 1.00 63.00 185 GLU A O 1
ATOM 1370 N N . GLU A 1 186 ? -13.541 -16.011 18.188 1.00 64.06 186 GLU A N 1
ATOM 1371 C CA . GLU A 1 186 ? -13.587 -17.480 18.339 1.00 64.06 186 GLU A CA 1
ATOM 1372 C C . GLU A 1 186 ? -13.325 -18.221 17.011 1.00 64.06 186 GLU A C 1
ATOM 1374 O O . GLU A 1 186 ? -12.867 -19.361 17.046 1.00 64.06 186 GLU A O 1
ATOM 1379 N N . GLU A 1 187 ? -13.593 -17.601 15.855 1.00 62.91 187 GLU A N 1
ATOM 1380 C CA . GLU A 1 187 ? -13.287 -18.174 14.534 1.00 62.91 187 GLU A CA 1
ATOM 1381 C C . GLU A 1 187 ? -11.818 -17.985 14.119 1.00 62.91 187 GLU A C 1
ATOM 1383 O O . GLU A 1 187 ? -11.300 -18.805 13.367 1.00 62.91 187 GLU A O 1
ATOM 1388 N N . GLU A 1 188 ? -11.131 -16.948 14.610 1.00 60.41 188 GLU A N 1
ATOM 1389 C CA . GLU A 1 188 ? -9.707 -16.708 14.315 1.00 60.41 188 GLU A CA 1
ATOM 1390 C C . GLU A 1 188 ? -8.758 -17.572 15.164 1.00 60.41 188 GLU A C 1
ATOM 1392 O O . GLU A 1 188 ? -7.636 -17.856 14.741 1.00 60.41 188 GLU A O 1
ATOM 1397 N N . GLU A 1 189 ? -9.192 -18.010 16.350 1.00 56.66 189 GLU A N 1
ATOM 1398 C CA . GLU A 1 189 ? -8.402 -18.878 17.239 1.00 56.66 189 GLU A CA 1
ATOM 1399 C C . GLU A 1 189 ? -8.580 -20.395 16.978 1.00 56.66 189 GLU A C 1
ATOM 1401 O O . GLU A 1 189 ? -7.873 -21.196 17.600 1.00 56.66 189 GLU A O 1
ATOM 1406 N N . ALA A 1 190 ? -9.508 -20.805 16.101 1.00 53.28 190 ALA A N 1
ATOM 1407 C CA . ALA A 1 190 ? -9.871 -22.209 15.833 1.00 53.28 190 ALA A CA 1
ATOM 1408 C C . ALA A 1 190 ? -9.200 -22.799 14.579 1.00 53.28 190 ALA A C 1
ATOM 1410 O O . ALA A 1 190 ? -8.787 -23.984 14.652 1.00 53.28 190 ALA A O 1
#

Sequence (190 aa):
EAAEQRRAKATAALLAALSTREEGQLAAAISLAEASLHTGVLEAAEEGSGPARPWATDELLAARSALEAERRSAARVREAAGDQAAEQAEAEASLQDQDALPCRISPLGSDGKGRTYWLFGADASRLWVQGAEADGWGWAFYSKPKQLGRLVAWLDGSSPGSAEAGLKAALLRLTPLLQRSMATEEEEEA

Organism: Emiliania huxleyi (NCBI:txid2903)